Protein AF-A0AAW0NIM5-F1 (afdb_monomer)

Sequence (260 aa):
MDFSAQWTDLPTAPSLKNLTDGKFGTLKEKQHPAIQDLTRAHIESFDQAVTDGLSRVVQSIPPLEFTFRNDRISLAFAEAAIFPPSVAKGSVCKEMRVFPAECRGRRCSYRGRLVEMGGYFVVNGIEKVIRMLIMPRRNYPIAMSRPKWKSRGQGYTQYGISMRCVREEHTAVNMNLHYLENGTVMLNFIYQKELFFLPIGFALKALVNFSDYQIFQELVKGHEESSFYKSCVSEMLRIVSDEGCPTQSKVLDYLGERSG

Structure (mmCIF, N/CA/C/O backbone):
data_AF-A0AAW0NIM5-F1
#
_entry.id   AF-A0AAW0NIM5-F1
#
loop_
_atom_site.group_PDB
_atom_site.id
_atom_site.type_symbol
_atom_site.label_atom_id
_atom_site.label_alt_id
_atom_site.label_comp_id
_atom_site.label_asym_id
_atom_site.label_entity_id
_atom_site.label_seq_id
_atom_site.pdbx_PDB_ins_code
_atom_site.Cartn_x
_atom_site.Cartn_y
_atom_site.Cartn_z
_atom_site.occupancy
_atom_site.B_iso_or_equiv
_atom_site.auth_seq_id
_atom_site.auth_comp_id
_atom_site.auth_asym_id
_atom_site.auth_atom_id
_atom_site.pdbx_PDB_model_num
ATOM 1 N N . MET A 1 1 ? 28.033 5.927 12.377 1.00 44.03 1 MET A N 1
ATOM 2 C CA . MET A 1 1 ? 28.611 5.336 11.154 1.00 44.03 1 MET A CA 1
ATOM 3 C C . MET A 1 1 ? 29.538 6.378 10.579 1.00 44.03 1 MET A C 1
ATOM 5 O O . MET A 1 1 ? 29.089 7.482 10.303 1.00 44.03 1 MET A O 1
ATOM 9 N N . ASP A 1 2 ? 30.826 6.072 10.571 1.00 42.88 2 ASP A N 1
ATOM 10 C CA . ASP A 1 2 ? 31.895 7.009 10.254 1.00 42.88 2 ASP A CA 1
ATOM 11 C C . ASP A 1 2 ? 32.042 7.123 8.728 1.00 42.88 2 ASP A C 1
ATOM 13 O O . ASP A 1 2 ? 32.487 6.189 8.064 1.00 42.88 2 ASP A O 1
ATOM 17 N N . PHE A 1 3 ? 31.578 8.237 8.158 1.00 52.00 3 PHE A N 1
ATOM 18 C CA . PHE A 1 3 ? 31.646 8.511 6.717 1.00 52.00 3 PHE A CA 1
ATOM 19 C C . PHE A 1 3 ? 33.055 8.943 6.261 1.00 52.00 3 PHE A C 1
ATOM 21 O O . PHE A 1 3 ? 33.264 9.163 5.069 1.00 52.00 3 PHE A O 1
ATOM 28 N N . SER A 1 4 ? 34.025 9.077 7.178 1.00 55.69 4 SER A N 1
ATOM 29 C CA . SER A 1 4 ? 35.348 9.650 6.888 1.00 55.69 4 SER A CA 1
ATOM 30 C C . SER A 1 4 ? 36.254 8.751 6.035 1.00 55.69 4 SER A C 1
ATOM 32 O O . SER A 1 4 ? 37.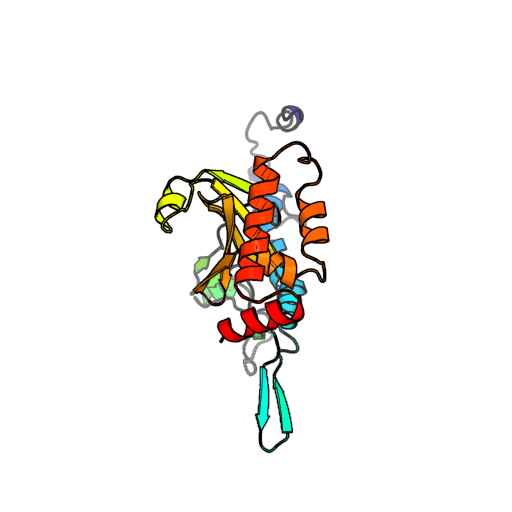057 9.260 5.256 1.00 55.69 4 SER A O 1
ATOM 34 N N . ALA A 1 5 ? 36.088 7.427 6.096 1.00 54.75 5 ALA A N 1
ATOM 35 C CA . ALA A 1 5 ? 36.973 6.480 5.410 1.00 54.75 5 ALA A CA 1
ATOM 36 C C . ALA A 1 5 ? 36.752 6.371 3.886 1.00 54.75 5 ALA A C 1
ATOM 38 O O . ALA A 1 5 ? 37.569 5.775 3.195 1.00 54.75 5 ALA A O 1
ATOM 39 N N . GLN A 1 6 ? 35.658 6.920 3.341 1.00 54.06 6 GLN A N 1
ATOM 40 C CA . GLN A 1 6 ? 35.337 6.815 1.905 1.00 54.06 6 GLN A CA 1
ATOM 41 C C . GLN A 1 6 ? 35.976 7.917 1.043 1.00 54.06 6 GLN A C 1
ATOM 43 O O . GLN A 1 6 ? 35.934 7.834 -0.181 1.00 54.06 6 GLN A O 1
ATOM 48 N N . TRP A 1 7 ? 36.569 8.939 1.666 1.00 56.31 7 TRP A N 1
ATOM 49 C CA . TRP A 1 7 ? 37.082 10.136 0.982 1.00 56.31 7 TRP A CA 1
ATOM 50 C C . TRP A 1 7 ? 38.610 10.274 1.051 1.00 56.31 7 TRP A C 1
ATOM 52 O O . TRP A 1 7 ? 39.161 11.241 0.532 1.00 56.31 7 TRP A O 1
ATOM 62 N N . THR A 1 8 ? 39.304 9.319 1.674 1.00 59.53 8 THR A N 1
ATOM 63 C CA . THR A 1 8 ? 40.765 9.335 1.859 1.00 59.53 8 THR A CA 1
ATOM 64 C C . THR A 1 8 ? 41.551 8.882 0.628 1.00 59.53 8 THR A C 1
ATOM 66 O O . THR A 1 8 ? 42.741 9.171 0.548 1.00 59.53 8 THR A O 1
ATOM 69 N N . ASP A 1 9 ? 40.901 8.227 -0.339 1.00 61.72 9 ASP A N 1
ATOM 70 C CA . ASP A 1 9 ? 41.539 7.649 -1.535 1.00 61.72 9 ASP A CA 1
ATOM 71 C C . ASP A 1 9 ? 41.194 8.415 -2.829 1.00 61.72 9 ASP A C 1
ATOM 73 O O . ASP A 1 9 ? 41.195 7.878 -3.939 1.00 61.72 9 ASP A O 1
ATOM 77 N N . LEU A 1 10 ? 40.841 9.698 -2.696 1.00 65.81 10 LEU A N 1
ATOM 78 C CA . LEU A 1 10 ? 40.601 10.560 -3.847 1.00 65.81 10 LEU A CA 1
ATOM 79 C C . LEU A 1 10 ? 41.933 11.086 -4.398 1.00 65.81 10 LEU A C 1
ATOM 81 O O . LEU A 1 10 ? 42.748 11.611 -3.636 1.00 65.81 10 LEU A O 1
ATOM 85 N N . PRO A 1 11 ? 42.170 10.996 -5.718 1.00 67.94 11 PRO A N 1
ATOM 86 C CA . PRO A 1 11 ? 43.388 11.520 -6.312 1.00 67.94 11 PRO A CA 1
ATOM 87 C C . PRO A 1 11 ? 43.502 13.027 -6.052 1.00 67.94 11 PRO A C 1
ATOM 89 O O . PRO A 1 11 ? 42.591 13.797 -6.350 1.00 67.94 11 PRO A O 1
ATOM 92 N N . THR A 1 12 ? 44.653 13.448 -5.529 1.00 76.12 12 THR A N 1
ATOM 93 C CA . THR A 1 12 ? 44.966 14.839 -5.156 1.00 76.12 12 THR A CA 1
ATOM 94 C C . THR A 1 12 ? 45.010 15.806 -6.341 1.00 76.12 12 THR A C 1
ATOM 96 O O . THR A 1 12 ? 44.960 17.018 -6.142 1.00 76.12 12 THR A O 1
ATOM 99 N N . ALA A 1 13 ? 45.088 15.294 -7.572 1.00 76.31 13 ALA A N 1
ATOM 100 C CA . ALA A 1 13 ? 45.057 16.082 -8.798 1.00 76.31 13 ALA A CA 1
ATOM 101 C C . ALA A 1 13 ? 44.428 15.290 -9.963 1.00 76.31 13 ALA A C 1
ATOM 103 O O . ALA A 1 13 ? 44.543 14.058 -10.009 1.00 76.31 13 ALA A O 1
ATOM 104 N N . PRO A 1 14 ? 43.796 15.970 -10.940 1.00 71.12 14 PRO A N 1
ATOM 105 C CA . PRO A 1 14 ? 43.310 15.325 -12.154 1.00 71.12 14 PRO A CA 1
ATOM 106 C C . PRO A 1 14 ? 44.478 14.724 -12.946 1.00 71.12 14 PRO A C 1
ATOM 108 O O . PRO A 1 14 ? 45.502 15.366 -13.170 1.00 71.12 14 PRO A O 1
ATOM 111 N N . SER A 1 15 ? 44.325 13.474 -13.387 1.00 73.56 15 SER A N 1
ATOM 112 C CA . SER A 1 15 ? 45.357 12.763 -14.142 1.00 73.56 15 SER A CA 1
ATOM 113 C C . SER A 1 15 ? 45.034 12.725 -15.635 1.00 73.56 15 SER A C 1
ATOM 115 O O . SER A 1 15 ? 43.963 12.270 -16.032 1.00 73.56 15 SER A O 1
ATOM 117 N N . LEU A 1 16 ? 45.995 13.119 -16.475 1.00 72.19 16 LEU A N 1
ATOM 118 C CA . LEU A 1 16 ? 45.887 13.036 -17.939 1.00 72.19 16 LEU A CA 1
ATOM 119 C C . LEU A 1 16 ? 46.155 11.624 -18.495 1.00 72.19 16 LEU A C 1
ATOM 121 O O . LEU A 1 16 ? 46.094 11.432 -19.705 1.00 72.19 16 LEU A O 1
ATOM 125 N N . LYS A 1 17 ? 46.402 10.618 -17.640 1.00 71.12 17 LYS A N 1
ATOM 126 C CA . LYS A 1 17 ? 46.755 9.242 -18.046 1.00 71.12 17 LYS A CA 1
ATOM 127 C C . LYS A 1 17 ? 45.794 8.639 -19.080 1.00 71.12 17 LYS A C 1
ATOM 129 O O . LYS A 1 17 ? 46.238 7.991 -20.019 1.00 71.12 17 LYS A O 1
ATOM 134 N N . ASN A 1 18 ? 44.489 8.883 -18.938 1.00 66.06 18 ASN A N 1
ATOM 135 C CA . ASN A 1 18 ? 43.472 8.365 -19.865 1.00 66.06 18 ASN A CA 1
ATOM 136 C C . ASN A 1 18 ? 43.411 9.122 -21.208 1.00 66.06 18 ASN A C 1
ATOM 138 O O . ASN A 1 18 ? 42.814 8.617 -22.153 1.00 66.06 18 ASN A O 1
ATOM 142 N N . LEU A 1 19 ? 44.006 10.317 -21.295 1.00 63.66 19 LEU A N 1
ATOM 143 C CA . LEU A 1 19 ? 44.112 11.111 -22.525 1.00 63.66 19 LEU A CA 1
ATOM 144 C C . LEU A 1 19 ? 45.417 10.816 -23.283 1.00 63.66 19 LEU A C 1
ATOM 146 O O . LEU A 1 19 ? 45.466 10.995 -24.495 1.00 63.66 19 LEU A O 1
ATOM 150 N N . THR A 1 20 ? 46.457 10.341 -22.589 1.00 68.25 20 THR A N 1
ATOM 151 C CA . THR A 1 20 ? 47.805 10.137 -23.150 1.00 68.25 20 THR A CA 1
ATOM 152 C C . THR A 1 20 ? 48.166 8.678 -23.466 1.00 68.25 20 THR A C 1
ATOM 154 O O . THR A 1 20 ? 49.205 8.447 -24.068 1.00 68.25 20 THR A O 1
ATOM 157 N N . ASP A 1 21 ? 47.347 7.683 -23.098 1.00 72.31 21 ASP A N 1
ATOM 158 C CA . ASP A 1 21 ? 47.629 6.239 -23.310 1.00 72.31 21 ASP A CA 1
ATOM 159 C C . ASP A 1 21 ? 47.508 5.790 -24.787 1.00 72.31 21 ASP A C 1
ATOM 161 O O . ASP A 1 21 ? 47.639 4.612 -25.093 1.00 72.31 21 ASP A O 1
ATOM 165 N N . GLY A 1 22 ? 47.193 6.684 -25.735 1.00 69.00 22 GLY A N 1
ATOM 166 C CA . GLY A 1 22 ? 47.063 6.351 -27.169 1.00 69.00 22 GLY A CA 1
ATOM 167 C C . GLY A 1 22 ? 45.913 5.388 -27.524 1.00 69.00 22 GLY A C 1
ATOM 168 O O . GLY A 1 22 ? 45.607 5.193 -28.693 1.00 69.00 22 GLY A O 1
ATOM 169 N N . LYS A 1 23 ? 45.230 4.832 -26.518 1.00 71.12 23 LYS A N 1
ATOM 170 C CA . LYS A 1 23 ? 44.082 3.913 -26.599 1.00 71.12 23 LYS A CA 1
ATOM 171 C C . LYS A 1 23 ? 42.728 4.629 -26.653 1.00 71.12 23 LYS A C 1
ATOM 173 O O . LYS A 1 23 ? 41.684 4.047 -26.347 1.00 71.12 23 LYS A O 1
ATOM 178 N N . PHE A 1 24 ? 42.724 5.914 -27.001 1.00 65.69 24 PHE A N 1
ATOM 179 C CA . PHE A 1 24 ? 41.490 6.675 -27.148 1.00 65.69 24 PHE A CA 1
ATOM 180 C C . PHE A 1 24 ? 40.639 6.058 -28.269 1.00 65.69 24 PHE A C 1
ATOM 182 O O . PHE A 1 24 ? 41.103 5.907 -29.395 1.00 65.69 24 PHE A O 1
ATOM 189 N N . GLY A 1 25 ? 39.408 5.654 -27.951 1.00 68.25 25 GLY A N 1
ATOM 190 C CA . GLY A 1 25 ? 38.503 4.982 -28.891 1.00 68.25 25 GLY A CA 1
ATOM 191 C C . GLY A 1 25 ? 38.545 3.447 -28.870 1.00 68.25 25 GLY A C 1
ATOM 192 O O . GLY A 1 25 ? 37.621 2.828 -29.391 1.00 68.25 25 GLY A O 1
ATOM 193 N N . THR A 1 26 ? 39.529 2.813 -28.218 1.00 77.69 26 THR A N 1
ATOM 194 C CA . THR A 1 26 ? 39.477 1.360 -27.963 1.00 77.69 26 THR A CA 1
ATOM 195 C C . THR A 1 26 ? 38.652 1.057 -26.716 1.00 77.69 26 THR A C 1
ATOM 197 O O . THR A 1 26 ? 38.979 1.500 -25.613 1.00 77.69 26 THR A O 1
ATOM 200 N N . LEU A 1 27 ? 37.563 0.304 -26.892 1.00 71.81 27 LEU A N 1
ATOM 201 C CA . LEU A 1 27 ? 36.702 -0.130 -25.794 1.00 71.81 27 LEU A CA 1
ATOM 202 C C . LEU A 1 27 ? 37.437 -1.157 -24.928 1.00 71.81 27 LEU A C 1
ATOM 204 O O . LEU A 1 27 ? 37.955 -2.153 -25.428 1.00 71.81 27 LEU A O 1
ATOM 208 N N . LYS A 1 28 ? 37.470 -0.915 -23.617 1.00 78.19 28 LYS A N 1
ATOM 209 C CA . LYS A 1 28 ? 37.935 -1.905 -22.639 1.00 78.19 28 LYS A CA 1
ATOM 210 C C . LYS A 1 28 ? 36.892 -3.019 -22.520 1.00 78.19 28 LYS A C 1
ATOM 212 O O . LYS A 1 28 ? 35.699 -2.740 -22.597 1.00 78.19 28 LYS A O 1
ATOM 217 N N . GLU A 1 29 ? 37.328 -4.249 -22.246 1.00 79.50 29 GLU A N 1
ATOM 218 C CA . GLU A 1 29 ? 36.417 -5.391 -22.039 1.00 79.50 29 GLU A CA 1
ATOM 219 C C . GLU A 1 29 ? 35.437 -5.181 -20.875 1.00 79.50 29 GLU A C 1
ATOM 221 O O . GLU A 1 29 ? 34.323 -5.699 -20.894 1.00 79.50 29 GLU A O 1
ATOM 226 N N . LYS A 1 30 ? 35.836 -4.407 -19.857 1.00 76.56 30 LYS A N 1
ATOM 227 C CA . LYS A 1 30 ? 34.992 -4.044 -18.714 1.00 76.56 30 LYS A CA 1
ATOM 228 C C . LYS A 1 30 ? 34.921 -2.530 -18.563 1.00 76.56 30 LYS A C 1
ATOM 230 O O . LYS A 1 30 ? 35.941 -1.838 -18.594 1.00 76.56 30 LYS A O 1
ATOM 235 N N . GLN A 1 31 ? 33.705 -2.025 -18.371 1.00 75.12 31 GLN A N 1
ATOM 236 C CA . GLN A 1 31 ? 33.462 -0.613 -18.097 1.00 75.12 31 GLN A CA 1
ATOM 237 C C . GLN A 1 31 ? 33.781 -0.274 -16.636 1.00 75.12 31 GLN A C 1
ATOM 239 O O . GLN A 1 31 ? 33.784 -1.141 -15.765 1.00 75.12 31 GLN A O 1
ATOM 244 N N . HIS A 1 32 ? 34.065 1.001 -16.369 1.00 80.62 32 HIS A N 1
ATOM 245 C CA . HIS A 1 32 ? 34.364 1.473 -15.024 1.00 80.62 32 HIS A CA 1
ATOM 246 C C . HIS A 1 32 ? 33.158 1.252 -14.086 1.00 80.62 32 HIS A C 1
ATOM 248 O O . HIS A 1 32 ? 32.072 1.745 -14.411 1.00 80.62 32 HIS A O 1
ATOM 254 N N . PRO A 1 33 ? 33.334 0.606 -12.914 1.00 79.88 33 PRO A N 1
ATOM 255 C CA . PRO A 1 33 ? 32.236 0.287 -11.996 1.00 79.88 33 PRO A CA 1
ATOM 256 C C . PRO A 1 33 ? 31.393 1.505 -11.614 1.00 79.88 33 PRO A C 1
ATOM 258 O O . PRO A 1 33 ? 30.181 1.481 -11.769 1.00 79.88 33 PRO A O 1
ATOM 261 N N . ALA A 1 34 ? 32.033 2.629 -11.268 1.00 78.00 34 ALA A N 1
ATOM 262 C CA . ALA A 1 34 ? 31.317 3.863 -10.925 1.00 78.00 34 ALA A CA 1
ATOM 263 C C . ALA A 1 34 ? 30.304 4.321 -11.999 1.00 78.00 34 ALA A C 1
ATOM 265 O O . ALA A 1 34 ? 29.238 4.818 -11.654 1.00 78.00 34 ALA A O 1
ATOM 266 N N . ILE A 1 35 ? 30.605 4.127 -13.293 1.00 80.12 35 ILE A N 1
ATOM 267 C CA . ILE A 1 35 ? 29.696 4.495 -14.394 1.00 80.12 35 ILE A CA 1
ATOM 268 C C . ILE A 1 35 ? 28.522 3.515 -14.484 1.00 80.12 35 ILE A C 1
ATOM 270 O O . ILE A 1 35 ? 27.402 3.930 -14.768 1.00 80.12 35 ILE A O 1
ATOM 274 N N . GLN A 1 36 ? 28.759 2.228 -14.227 1.00 80.94 36 GLN A N 1
ATOM 275 C CA . GLN A 1 36 ? 27.689 1.230 -14.178 1.00 80.94 36 GLN A CA 1
ATOM 276 C C . GLN A 1 36 ? 26.742 1.513 -13.006 1.00 80.94 36 GLN A C 1
ATOM 278 O O . GLN A 1 36 ? 25.524 1.479 -13.184 1.00 80.94 36 GLN A O 1
ATOM 283 N N . ASP A 1 37 ? 27.293 1.887 -11.850 1.00 81.81 37 ASP A N 1
ATOM 284 C CA . ASP A 1 37 ? 26.556 2.167 -10.611 1.00 81.81 37 ASP A CA 1
ATOM 285 C C . ASP A 1 37 ? 25.576 3.331 -10.766 1.00 81.81 37 ASP A C 1
ATOM 287 O O . ASP A 1 37 ? 24.444 3.250 -10.292 1.00 81.81 37 ASP A O 1
ATOM 291 N N . LEU A 1 38 ? 25.971 4.368 -11.512 1.00 83.56 38 LEU A N 1
ATOM 292 C CA . LEU A 1 38 ? 25.125 5.519 -11.851 1.00 83.56 38 LEU A CA 1
ATOM 293 C C . LEU A 1 38 ? 23.812 5.116 -12.544 1.00 83.56 38 LEU A C 1
ATOM 295 O O . LEU A 1 38 ? 22.775 5.736 -12.315 1.00 83.56 38 LEU A O 1
ATOM 299 N N . THR A 1 39 ? 23.845 4.084 -13.390 1.00 82.19 39 THR A N 1
ATOM 300 C CA . THR A 1 39 ? 22.677 3.608 -14.155 1.00 82.19 39 THR A CA 1
ATOM 301 C C . THR A 1 39 ? 22.043 2.342 -13.590 1.00 82.19 39 THR A C 1
ATOM 303 O O . THR A 1 39 ? 20.955 1.962 -14.023 1.00 82.19 39 THR A O 1
ATOM 306 N N . ARG A 1 40 ? 22.697 1.701 -12.616 1.00 83.00 40 ARG A N 1
ATOM 307 C CA . ARG A 1 40 ? 22.340 0.382 -12.089 1.00 83.00 40 ARG A CA 1
ATOM 308 C C . ARG A 1 40 ? 20.880 0.311 -11.651 1.00 83.00 40 ARG A C 1
ATOM 310 O O . ARG A 1 40 ? 20.153 -0.554 -12.118 1.00 83.00 40 ARG A O 1
ATOM 317 N N . ALA A 1 41 ? 20.423 1.279 -10.857 1.00 82.75 41 ALA A N 1
ATOM 318 C CA . ALA A 1 41 ? 19.046 1.311 -10.360 1.00 82.75 41 ALA A CA 1
ATOM 319 C C . ALA A 1 41 ? 17.996 1.349 -11.486 1.00 82.75 41 ALA A C 1
ATOM 321 O O . ALA A 1 41 ? 16.924 0.758 -11.361 1.00 82.75 41 ALA A O 1
ATOM 322 N N . HIS A 1 42 ? 18.290 2.026 -12.599 1.00 82.00 42 HIS A N 1
ATOM 323 C CA . HIS A 1 42 ? 17.390 2.087 -13.749 1.00 82.00 42 HIS A CA 1
ATOM 324 C C . HIS A 1 42 ? 17.365 0.774 -14.530 1.00 82.00 42 HIS A C 1
ATOM 326 O O . HIS A 1 42 ? 16.289 0.347 -14.932 1.00 82.00 42 HIS A O 1
ATOM 332 N N . ILE A 1 43 ? 18.526 0.148 -14.729 1.00 84.25 43 ILE A N 1
ATOM 333 C CA . ILE A 1 43 ? 18.642 -1.119 -15.459 1.00 84.25 43 ILE A CA 1
ATOM 334 C C . ILE A 1 43 ? 17.995 -2.243 -14.648 1.00 84.25 43 ILE A C 1
ATOM 336 O O . ILE A 1 43 ? 17.093 -2.902 -15.140 1.00 84.25 43 ILE A O 1
ATOM 340 N N . GLU A 1 44 ? 18.361 -2.389 -13.375 1.00 88.12 44 GLU A N 1
ATOM 341 C CA . GLU A 1 44 ? 17.845 -3.461 -12.518 1.00 88.12 44 GLU A CA 1
ATOM 342 C C . GLU A 1 44 ? 16.334 -3.352 -12.288 1.00 88.12 44 GLU A C 1
ATOM 344 O O . GLU A 1 44 ? 15.628 -4.356 -12.334 1.00 88.12 44 GLU A O 1
ATOM 349 N N . SER A 1 45 ? 15.808 -2.139 -12.068 1.00 85.69 45 SER A N 1
ATOM 350 C CA . SER A 1 45 ? 14.354 -1.960 -11.926 1.00 85.69 45 SER A CA 1
ATOM 351 C C . SER A 1 45 ? 13.607 -2.262 -13.220 1.00 85.69 45 SER A C 1
ATOM 353 O O . SER A 1 45 ? 12.482 -2.753 -13.178 1.00 85.69 45 SER A O 1
ATOM 355 N N . PHE A 1 46 ? 14.228 -1.977 -14.361 1.00 84.88 46 PHE A N 1
ATOM 356 C CA . PHE A 1 46 ? 13.664 -2.277 -15.658 1.00 84.88 46 PHE A CA 1
ATOM 357 C C . PHE A 1 46 ? 13.665 -3.781 -15.950 1.00 84.88 46 PHE A C 1
ATOM 359 O O . PHE A 1 46 ? 12.624 -4.328 -16.307 1.00 84.88 46 PHE A O 1
ATOM 366 N N . ASP A 1 47 ? 14.797 -4.449 -15.736 1.00 85.62 47 ASP A N 1
ATOM 367 C CA . ASP A 1 47 ? 14.927 -5.894 -15.904 1.00 85.62 47 ASP A CA 1
ATOM 368 C C . ASP A 1 47 ? 13.923 -6.617 -15.005 1.00 85.62 47 ASP A C 1
ATOM 370 O O . ASP A 1 47 ? 13.161 -7.447 -15.492 1.00 85.62 47 ASP A O 1
ATOM 374 N N . GLN A 1 48 ? 13.826 -6.213 -13.732 1.00 87.06 48 GLN A N 1
ATOM 375 C CA . GLN A 1 48 ? 12.830 -6.745 -12.804 1.00 87.06 48 GLN A CA 1
ATOM 376 C C . GLN A 1 48 ? 11.402 -6.521 -13.308 1.00 87.06 48 GLN A C 1
ATOM 378 O O . GLN A 1 48 ? 10.584 -7.432 -13.217 1.00 87.06 48 GLN A O 1
ATOM 383 N N . ALA A 1 49 ? 11.085 -5.334 -13.833 1.00 83.94 49 ALA A N 1
ATOM 384 C CA . ALA A 1 49 ? 9.745 -5.035 -14.326 1.00 83.94 49 ALA A CA 1
ATOM 385 C C . ALA A 1 49 ? 9.360 -5.920 -15.520 1.00 83.94 49 ALA A C 1
ATOM 387 O O . ALA A 1 49 ? 8.208 -6.329 -15.621 1.00 83.94 49 ALA A O 1
ATOM 388 N N . VAL A 1 50 ? 10.311 -6.223 -16.404 1.00 79.38 50 VAL A N 1
ATOM 389 C CA . VAL A 1 50 ? 10.084 -6.994 -17.634 1.00 79.38 50 VAL A CA 1
ATOM 390 C C . VAL A 1 50 ? 10.068 -8.500 -17.416 1.00 79.38 50 VAL A C 1
ATOM 392 O O . VAL A 1 50 ? 9.381 -9.202 -18.153 1.00 79.38 50 VAL A O 1
ATOM 395 N N . THR A 1 51 ? 10.805 -8.999 -16.427 1.00 80.12 51 THR A N 1
ATOM 396 C CA . THR A 1 51 ? 10.849 -10.428 -16.113 1.00 80.12 51 THR A CA 1
ATOM 397 C C . THR A 1 51 ? 9.781 -10.784 -15.074 1.00 80.12 51 THR A C 1
ATOM 399 O O . THR A 1 51 ? 8.633 -11.094 -15.406 1.00 80.12 51 THR A O 1
ATOM 402 N N . ASP A 1 52 ? 10.130 -10.697 -13.795 1.00 81.56 52 ASP A N 1
ATOM 403 C CA . ASP A 1 52 ? 9.296 -11.160 -12.690 1.00 81.56 52 ASP A CA 1
ATOM 404 C C . ASP A 1 52 ? 8.108 -10.227 -12.442 1.00 81.56 52 ASP A C 1
ATOM 406 O O . ASP A 1 52 ? 7.015 -10.675 -12.096 1.00 81.56 52 ASP A O 1
ATOM 410 N N . GLY A 1 53 ? 8.312 -8.919 -12.606 1.00 82.44 53 GLY A N 1
ATOM 411 C CA . GLY A 1 53 ? 7.308 -7.891 -12.355 1.00 82.44 53 GLY A CA 1
ATOM 412 C C . GLY A 1 53 ? 6.083 -8.067 -13.244 1.00 82.44 53 GLY A C 1
ATOM 413 O O . GLY A 1 53 ? 4.968 -8.151 -12.733 1.00 82.44 53 GLY A O 1
ATOM 414 N N . LEU A 1 54 ? 6.290 -8.194 -14.555 1.00 81.56 54 LEU A N 1
ATOM 415 C CA . LEU A 1 54 ? 5.220 -8.378 -15.532 1.00 81.56 54 LEU A CA 1
ATOM 416 C C . LEU A 1 54 ? 4.413 -9.655 -15.265 1.00 81.56 54 LEU A C 1
ATOM 418 O O . LEU A 1 54 ? 3.183 -9.623 -15.281 1.00 81.56 54 LEU A O 1
ATOM 422 N N . SER A 1 55 ? 5.098 -10.749 -14.928 1.00 81.38 55 SER A N 1
ATOM 423 C CA . SER A 1 55 ? 4.461 -12.024 -14.579 1.00 81.38 55 SER A CA 1
ATOM 424 C C . SER A 1 55 ? 3.544 -11.890 -13.358 1.00 81.38 55 SER A C 1
ATOM 426 O O . SER A 1 55 ? 2.401 -12.349 -13.380 1.00 81.38 55 SER A O 1
ATOM 428 N N . ARG A 1 56 ? 4.004 -11.199 -12.307 1.00 84.44 56 ARG A N 1
ATOM 429 C CA . ARG A 1 56 ? 3.199 -10.944 -11.099 1.00 84.44 56 ARG A CA 1
ATOM 430 C C . ARG A 1 56 ? 2.003 -10.040 -11.380 1.00 84.44 56 ARG A C 1
ATOM 432 O O . ARG A 1 56 ? 0.926 -10.278 -10.841 1.00 84.44 56 ARG A O 1
ATOM 439 N N . VAL A 1 57 ? 2.170 -9.031 -12.241 1.00 85.50 57 VAL A N 1
ATOM 440 C CA . VAL A 1 57 ? 1.060 -8.162 -12.658 1.00 85.50 57 VAL A CA 1
ATOM 441 C C . VAL A 1 57 ? -0.030 -8.998 -13.323 1.00 85.50 57 VAL A C 1
ATOM 443 O O . VAL A 1 57 ? -1.169 -8.943 -12.871 1.00 85.50 57 VAL A O 1
ATOM 446 N N . VAL A 1 58 ? 0.314 -9.820 -14.320 1.00 80.06 58 VAL A N 1
ATOM 447 C CA . VAL A 1 58 ? -0.649 -10.687 -15.023 1.00 80.06 58 VAL A CA 1
ATOM 448 C C . VAL A 1 58 ? -1.415 -11.592 -14.057 1.00 80.06 58 VAL A C 1
ATOM 450 O O . VAL A 1 58 ? -2.639 -11.651 -14.122 1.00 80.06 58 VAL A O 1
ATOM 453 N N . GLN A 1 59 ? -0.717 -12.226 -13.112 1.00 81.06 59 GLN A N 1
ATOM 454 C CA . GLN A 1 59 ? -1.324 -13.118 -12.115 1.00 81.06 59 GLN A CA 1
ATOM 455 C C . GLN A 1 59 ? -2.249 -12.399 -11.122 1.00 81.06 59 GLN A C 1
ATOM 457 O O . GLN A 1 59 ? -3.147 -13.019 -10.558 1.00 81.06 59 GLN A O 1
ATOM 462 N N . SER A 1 60 ? -2.030 -11.103 -10.888 1.00 85.38 60 SER A N 1
ATOM 463 C CA . SER A 1 60 ? -2.839 -10.300 -9.963 1.00 85.38 60 SER A CA 1
ATOM 464 C C . SER A 1 60 ? -4.107 -9.715 -10.588 1.00 85.38 60 SER A C 1
ATOM 466 O O . SER A 1 60 ? -4.967 -9.218 -9.857 1.00 85.38 60 SER A O 1
ATOM 468 N N . ILE A 1 61 ? -4.242 -9.756 -11.919 1.00 81.06 61 ILE A N 1
ATOM 469 C CA . ILE A 1 61 ? -5.450 -9.290 -12.603 1.00 81.06 61 ILE A CA 1
ATOM 470 C C . ILE A 1 61 ? -6.556 -10.334 -12.385 1.00 81.06 61 ILE A C 1
ATOM 472 O O . ILE A 1 61 ? -6.402 -11.476 -12.822 1.00 81.06 61 ILE A O 1
ATOM 476 N N . PRO A 1 62 ? -7.679 -9.976 -11.733 1.00 80.06 62 PRO A N 1
ATOM 477 C CA . PRO A 1 62 ? -8.774 -10.914 -11.540 1.00 80.06 62 PRO A CA 1
ATOM 478 C C . PRO A 1 62 ? -9.402 -11.291 -12.893 1.00 80.06 62 PRO A C 1
ATOM 480 O O . PRO A 1 62 ? -9.545 -10.422 -13.761 1.00 80.06 62 PRO A O 1
ATOM 483 N N . PRO A 1 63 ? -9.797 -12.562 -13.085 1.00 79.69 63 PRO A N 1
ATOM 484 C CA . PRO A 1 63 ? -10.473 -12.981 -14.301 1.00 79.69 63 PRO A CA 1
ATOM 485 C C . PRO A 1 63 ? -11.850 -12.320 -14.415 1.00 79.69 63 PRO A C 1
ATOM 487 O O . PRO A 1 63 ? -12.562 -12.147 -13.425 1.00 79.69 63 PRO A O 1
ATOM 490 N N . LEU A 1 64 ? -12.244 -11.980 -15.640 1.00 78.94 64 LEU A N 1
ATOM 491 C CA . LEU A 1 64 ? -13.595 -11.522 -15.936 1.00 78.94 64 LEU A CA 1
ATOM 492 C C . LEU A 1 64 ? -14.501 -12.741 -16.111 1.00 78.94 64 LEU A C 1
ATOM 494 O O . LEU A 1 64 ? -14.380 -13.462 -17.102 1.00 78.94 64 LEU A O 1
ATOM 498 N N . GLU A 1 65 ? -15.416 -12.949 -15.169 1.00 84.81 65 GLU A N 1
ATOM 499 C CA . GLU A 1 65 ? -16.405 -14.026 -15.229 1.00 84.81 65 GLU A CA 1
ATOM 500 C C . GLU A 1 65 ? -17.781 -13.491 -15.637 1.00 84.81 65 GLU A C 1
ATOM 502 O O . GLU A 1 65 ? -18.271 -12.511 -15.077 1.00 84.81 65 GLU A O 1
ATOM 507 N N . PHE A 1 66 ? -18.426 -14.148 -16.601 1.00 82.12 66 PHE A N 1
ATOM 508 C CA . PHE A 1 66 ? -19.817 -13.881 -16.966 1.00 82.12 66 PHE A CA 1
ATOM 509 C C . PHE A 1 66 ? -20.517 -15.149 -17.453 1.00 82.12 66 PHE A C 1
ATOM 511 O O . PHE A 1 66 ? -19.882 -16.126 -17.851 1.00 82.12 66 PHE A O 1
ATOM 518 N N . THR A 1 67 ? -21.848 -15.143 -17.423 1.00 86.81 67 THR A N 1
ATOM 519 C CA . THR A 1 67 ? -22.663 -16.241 -17.944 1.00 86.81 67 THR A CA 1
ATOM 520 C C . THR A 1 67 ? -23.199 -15.902 -19.330 1.00 86.81 67 THR A C 1
ATOM 522 O O . THR A 1 67 ? -23.671 -14.795 -19.588 1.00 86.81 67 THR A O 1
ATOM 525 N N . PHE A 1 68 ? -23.141 -16.862 -20.248 1.00 81.31 68 PHE A N 1
ATOM 526 C CA . PHE A 1 68 ? -23.744 -16.745 -21.569 1.00 81.31 68 PHE A CA 1
ATOM 527 C C . PHE A 1 68 ? -24.396 -18.073 -21.940 1.00 81.31 68 PHE A C 1
ATOM 529 O O . PHE A 1 68 ? -23.731 -19.100 -21.969 1.00 81.31 68 PHE A O 1
ATOM 536 N N . ARG A 1 69 ? -25.707 -18.059 -22.219 1.00 83.12 69 ARG A N 1
ATOM 537 C CA . ARG A 1 69 ? -26.486 -19.263 -22.580 1.00 83.12 69 ARG A CA 1
ATOM 538 C C . ARG A 1 69 ? -26.318 -20.431 -21.590 1.00 83.12 69 ARG A C 1
ATOM 540 O O . ARG A 1 69 ? -26.204 -21.574 -22.008 1.00 83.12 69 ARG A O 1
ATOM 547 N N . ASN A 1 70 ? -26.345 -20.131 -20.289 1.00 86.94 70 ASN A N 1
ATOM 548 C CA . ASN A 1 70 ? -26.117 -21.061 -19.170 1.00 86.94 70 ASN A CA 1
ATOM 549 C C . ASN A 1 70 ? -24.679 -21.590 -19.007 1.00 86.94 70 ASN A C 1
ATOM 551 O O . ASN A 1 70 ? -24.422 -22.289 -18.030 1.00 86.94 70 ASN A O 1
ATOM 555 N N . ASP A 1 71 ? -23.735 -21.194 -19.862 1.00 76.44 71 ASP A N 1
ATOM 556 C CA . ASP A 1 71 ? -22.315 -21.494 -19.674 1.00 76.44 71 ASP A CA 1
ATOM 557 C C . ASP A 1 71 ? -21.628 -20.372 -18.890 1.00 76.44 71 ASP A C 1
ATOM 559 O O . ASP A 1 71 ? -21.855 -19.185 -19.147 1.00 76.44 71 ASP A O 1
ATOM 563 N N . ARG A 1 72 ? -20.763 -20.735 -17.935 1.00 82.06 72 ARG A N 1
ATOM 564 C CA . ARG A 1 72 ? -19.890 -19.781 -17.238 1.00 82.06 72 ARG A CA 1
ATOM 565 C C . ARG A 1 72 ? -18.595 -19.622 -18.025 1.00 82.06 72 ARG A C 1
ATOM 567 O O . ARG A 1 72 ? -17.821 -20.569 -18.142 1.00 82.06 72 ARG A O 1
ATOM 574 N N . ILE A 1 73 ? -18.351 -18.417 -18.524 1.00 79.12 73 ILE A N 1
ATOM 575 C CA . ILE A 1 73 ? -17.153 -18.058 -19.280 1.00 79.12 73 ILE A CA 1
ATOM 576 C C . ILE A 1 73 ? -16.254 -17.210 -18.373 1.00 79.12 73 ILE A C 1
ATOM 578 O O . ILE A 1 73 ? -16.728 -16.288 -17.715 1.00 79.12 73 ILE A O 1
ATOM 582 N N . SER A 1 74 ? -14.961 -17.535 -18.334 1.00 75.44 74 SER A N 1
ATOM 583 C CA . SER A 1 74 ? -13.938 -16.806 -17.578 1.00 75.44 74 SER A CA 1
ATOM 584 C C . SER A 1 74 ? -12.819 -16.383 -18.528 1.00 75.44 74 SER A C 1
ATOM 586 O O . SER A 1 74 ? -12.255 -17.224 -19.232 1.00 75.44 74 SER A O 1
ATOM 588 N N . LEU A 1 75 ? -12.532 -15.082 -18.596 1.00 75.31 75 LEU A N 1
ATOM 589 C CA . LEU A 1 75 ? -11.435 -14.529 -19.390 1.00 75.31 75 LEU A CA 1
ATOM 590 C C . LEU A 1 75 ? -10.340 -14.047 -18.447 1.00 75.31 75 LEU A C 1
ATOM 592 O O . LEU A 1 75 ? -10.578 -13.191 -17.598 1.00 75.31 75 LEU A O 1
ATOM 596 N N . ALA A 1 76 ? -9.130 -14.556 -18.641 1.00 76.75 76 ALA A N 1
ATOM 597 C CA . ALA A 1 76 ? -7.959 -14.188 -17.862 1.00 76.75 76 ALA A CA 1
ATOM 598 C C . ALA A 1 76 ? -6.762 -13.940 -18.781 1.00 76.75 76 ALA A C 1
ATOM 600 O O . ALA A 1 76 ? -6.648 -14.541 -19.853 1.00 76.75 76 ALA A O 1
ATOM 601 N N . PHE A 1 77 ? -5.841 -13.089 -18.335 1.00 73.25 77 PHE A N 1
ATOM 602 C CA . PHE A 1 77 ? -4.521 -12.995 -18.944 1.00 73.25 77 PHE A CA 1
ATOM 603 C C . PHE A 1 77 ? -3.664 -14.157 -18.431 1.00 73.25 77 PHE A C 1
ATOM 605 O O . PHE A 1 77 ? -3.508 -14.323 -17.226 1.00 73.25 77 PHE A O 1
ATOM 612 N N . ALA A 1 78 ? -3.136 -14.977 -19.341 1.00 73.62 78 ALA A N 1
ATOM 613 C CA . ALA A 1 78 ? -2.314 -16.133 -18.978 1.00 73.62 78 ALA A CA 1
ATOM 614 C C . ALA A 1 78 ? -0.830 -15.768 -18.826 1.00 73.62 78 ALA A C 1
ATOM 616 O O . ALA A 1 78 ? -0.159 -16.246 -17.916 1.00 73.62 78 ALA A O 1
ATOM 617 N N . GLU A 1 79 ? -0.319 -14.916 -19.715 1.00 72.25 79 GLU A N 1
ATOM 618 C CA . GLU A 1 79 ? 1.091 -14.535 -19.761 1.00 72.25 79 GLU A CA 1
ATOM 619 C C . GLU A 1 79 ? 1.260 -13.206 -20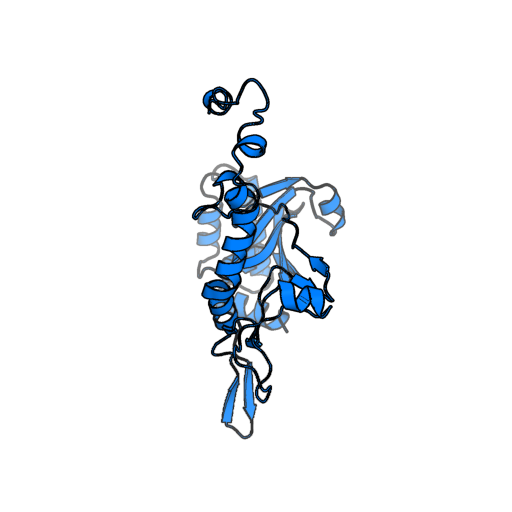.509 1.00 72.25 79 GLU A C 1
ATOM 621 O O . GLU A 1 79 ? 0.475 -12.873 -21.403 1.00 72.25 79 GLU A O 1
ATOM 626 N N . ALA A 1 80 ? 2.307 -12.463 -20.159 1.00 75.56 80 ALA A N 1
ATOM 627 C CA . ALA A 1 80 ? 2.784 -11.300 -20.892 1.00 75.56 80 ALA A CA 1
ATOM 628 C C . ALA A 1 80 ? 4.318 -11.368 -20.970 1.00 75.56 80 ALA A C 1
ATOM 630 O O . ALA A 1 80 ? 4.978 -11.724 -19.996 1.00 75.56 80 ALA A O 1
ATOM 631 N N . ALA A 1 81 ? 4.875 -11.061 -22.140 1.00 74.94 81 ALA A N 1
ATOM 632 C CA . ALA A 1 81 ? 6.300 -11.147 -22.421 1.00 74.94 81 ALA A CA 1
ATOM 633 C C . ALA A 1 81 ? 6.763 -10.045 -23.384 1.00 74.94 81 ALA A C 1
ATOM 635 O O . ALA A 1 81 ? 6.106 -9.707 -24.380 1.00 74.94 81 ALA A O 1
ATOM 636 N N . ILE A 1 82 ? 7.968 -9.539 -23.121 1.00 77.69 82 ILE A N 1
ATOM 637 C CA . ILE A 1 82 ? 8.616 -8.491 -23.913 1.00 77.69 82 ILE A CA 1
ATOM 638 C C . ILE A 1 82 ? 9.751 -9.112 -24.699 1.00 77.69 82 ILE A C 1
ATOM 640 O O . ILE A 1 82 ? 10.699 -9.654 -24.136 1.00 77.69 82 ILE A O 1
ATOM 644 N N . PHE A 1 83 ? 9.682 -8.982 -26.019 1.00 79.38 83 PHE A N 1
ATOM 645 C CA . PHE A 1 83 ? 10.734 -9.463 -26.899 1.00 79.38 83 PHE A CA 1
ATOM 646 C C . PHE A 1 83 ? 11.667 -8.319 -27.299 1.00 79.38 83 PHE A C 1
ATOM 648 O O . PHE A 1 83 ? 11.199 -7.193 -27.502 1.00 79.38 83 PHE A O 1
ATOM 655 N N . PRO A 1 84 ? 12.969 -8.588 -27.493 1.00 82.75 84 PRO A N 1
ATOM 656 C CA . PRO A 1 84 ? 13.902 -7.598 -28.013 1.00 82.75 84 PRO A CA 1
ATOM 657 C C . PRO A 1 84 ? 13.422 -6.965 -29.335 1.00 82.75 84 PRO A C 1
ATOM 659 O O . PRO A 1 84 ? 12.738 -7.627 -30.129 1.00 82.75 84 PRO A O 1
ATOM 662 N N . PRO A 1 85 ? 13.780 -5.696 -29.610 1.00 85.56 85 PRO A N 1
ATOM 663 C CA . PRO A 1 85 ? 13.436 -5.034 -30.865 1.00 85.56 85 PRO A CA 1
ATOM 664 C C . PRO A 1 85 ? 13.942 -5.816 -32.076 1.00 85.56 85 PRO A C 1
ATOM 666 O O . PRO A 1 85 ? 15.130 -6.120 -32.198 1.00 85.56 85 PRO A O 1
ATOM 669 N N . SER A 1 86 ? 13.020 -6.144 -32.978 1.00 84.81 86 SER A N 1
ATOM 670 C CA . SER A 1 86 ? 13.306 -6.895 -34.197 1.00 84.81 86 SER A CA 1
ATOM 671 C C . SER A 1 86 ? 12.575 -6.303 -35.396 1.00 84.81 86 SER A C 1
ATOM 673 O O . SER A 1 86 ? 11.536 -5.653 -35.252 1.00 84.81 86 SER A O 1
ATOM 675 N N . VAL A 1 87 ? 13.141 -6.488 -36.588 1.00 83.12 87 VAL A N 1
ATOM 676 C CA . VAL A 1 87 ? 12.525 -6.027 -37.838 1.00 83.12 87 VAL A CA 1
ATOM 677 C C . VAL A 1 87 ? 11.217 -6.778 -38.103 1.00 83.12 87 VAL A C 1
ATOM 679 O O . VAL A 1 87 ? 11.042 -7.933 -37.705 1.00 83.12 87 VAL A O 1
ATOM 682 N N . ALA A 1 88 ? 10.274 -6.117 -38.777 1.00 73.94 88 ALA A N 1
ATOM 683 C CA . ALA A 1 88 ? 8.967 -6.696 -39.061 1.00 73.94 88 ALA A CA 1
ATOM 684 C C . ALA A 1 88 ? 9.092 -7.966 -39.924 1.00 73.94 88 ALA A C 1
ATOM 686 O O . ALA A 1 88 ? 9.916 -8.025 -40.845 1.00 73.94 88 ALA A O 1
ATOM 687 N N . LYS A 1 89 ? 8.246 -8.969 -39.643 1.00 68.12 89 LYS A N 1
ATOM 688 C CA . LYS A 1 89 ? 8.160 -10.203 -40.441 1.00 68.12 89 LYS A CA 1
ATOM 689 C C . LYS A 1 89 ? 7.927 -9.852 -41.918 1.00 68.12 89 LYS A C 1
ATOM 691 O O . LYS A 1 89 ? 7.022 -9.083 -42.221 1.00 68.12 89 LYS A O 1
ATOM 696 N N . GLY A 1 90 ? 8.740 -10.419 -42.812 1.00 69.62 90 GLY A N 1
ATOM 697 C CA . GLY A 1 90 ? 8.677 -10.172 -44.261 1.00 69.62 90 GLY A CA 1
ATOM 698 C C . GLY A 1 90 ? 9.690 -9.152 -44.792 1.00 69.62 90 GLY A C 1
ATOM 699 O O . GLY A 1 90 ? 9.787 -8.969 -46.001 1.00 69.62 90 GLY A O 1
ATOM 700 N N . SER A 1 91 ? 10.477 -8.519 -43.919 1.00 74.31 91 SE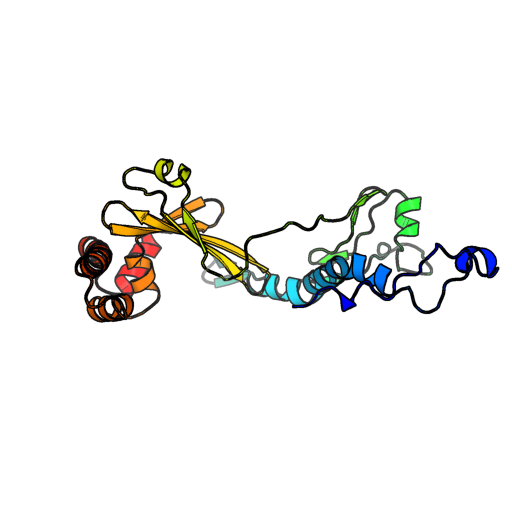R A N 1
ATOM 701 C CA . SER A 1 91 ? 11.579 -7.649 -44.341 1.00 74.31 91 SER A CA 1
ATOM 702 C C . SER A 1 91 ? 12.769 -8.492 -44.815 1.00 74.31 91 SER A C 1
ATOM 704 O O . SER A 1 91 ? 13.181 -9.423 -44.124 1.00 74.31 91 SER A O 1
ATOM 706 N N . VAL A 1 92 ? 13.349 -8.168 -45.976 1.00 75.12 92 VAL A N 1
ATOM 707 C CA . VAL A 1 92 ? 14.565 -8.835 -46.472 1.00 75.12 92 VAL A CA 1
ATOM 708 C C . VAL A 1 92 ? 15.763 -8.279 -45.705 1.00 75.12 92 VAL A C 1
ATOM 710 O O . VAL A 1 92 ? 16.251 -7.187 -45.992 1.00 75.12 92 VAL A O 1
ATOM 713 N N . CYS A 1 93 ? 16.206 -8.998 -44.675 1.00 73.31 93 CYS A N 1
ATOM 714 C CA . CYS A 1 93 ? 17.286 -8.578 -43.782 1.00 73.31 93 CYS A CA 1
ATOM 715 C C . CYS A 1 93 ? 18.187 -9.773 -43.440 1.00 73.31 93 CYS A C 1
ATOM 717 O O . CYS A 1 93 ? 17.698 -10.886 -43.268 1.00 73.31 93 CYS A O 1
ATOM 719 N N . LYS A 1 94 ? 19.504 -9.545 -43.323 1.00 75.44 94 LYS A N 1
ATOM 720 C CA . LYS A 1 94 ? 20.461 -10.576 -42.867 1.00 75.44 94 LYS A CA 1
ATOM 721 C C . LYS A 1 94 ? 20.431 -10.780 -41.349 1.00 75.44 94 LYS A C 1
ATOM 723 O O . LYS A 1 94 ? 20.672 -11.881 -40.877 1.00 75.44 94 LYS A O 1
ATOM 728 N N . GLU A 1 95 ? 20.148 -9.715 -40.604 1.00 80.12 95 GLU A N 1
ATOM 729 C CA . GLU A 1 95 ? 20.065 -9.692 -39.145 1.00 80.12 95 GLU A CA 1
ATOM 730 C C . GLU A 1 95 ? 18.698 -9.127 -38.761 1.00 80.12 95 GLU A C 1
ATOM 732 O O . GLU A 1 95 ? 18.262 -8.118 -39.318 1.00 80.12 95 GLU A O 1
ATOM 737 N N . MET A 1 96 ? 18.012 -9.805 -37.840 1.00 81.88 96 MET A N 1
ATOM 738 C CA . MET A 1 96 ? 16.659 -9.416 -37.438 1.00 81.88 96 MET A CA 1
ATOM 739 C C . MET A 1 96 ? 16.659 -8.465 -36.245 1.00 81.88 96 MET A C 1
ATOM 741 O O . MET A 1 96 ? 15.653 -7.796 -36.019 1.00 81.88 96 MET A O 1
ATOM 745 N N . ARG A 1 97 ? 17.754 -8.408 -35.477 1.00 84.19 97 ARG A N 1
ATOM 746 C CA . ARG A 1 97 ? 17.907 -7.497 -34.338 1.00 84.19 97 ARG A CA 1
ATOM 747 C C . ARG A 1 97 ? 17.989 -6.058 -34.824 1.00 84.19 97 ARG A C 1
ATOM 749 O O . ARG A 1 97 ? 18.764 -5.743 -35.719 1.00 84.19 97 ARG A O 1
ATOM 756 N N . VAL A 1 98 ? 17.200 -5.197 -34.197 1.00 85.94 98 VAL A N 1
ATOM 757 C CA . VAL A 1 98 ? 17.304 -3.748 -34.373 1.00 85.94 98 VAL A CA 1
ATOM 758 C C . VAL A 1 98 ? 18.175 -3.214 -33.251 1.00 85.94 98 VAL A C 1
ATOM 760 O O . VAL A 1 98 ? 18.031 -3.652 -32.111 1.00 85.94 98 VAL A O 1
ATOM 763 N N . PHE A 1 99 ? 19.054 -2.260 -33.550 1.00 87.25 99 PHE A N 1
ATOM 764 C CA . PHE A 1 99 ? 19.906 -1.620 -32.543 1.00 87.25 99 PHE A CA 1
ATOM 765 C C . PHE A 1 99 ? 19.480 -0.167 -32.277 1.00 87.25 99 PHE A C 1
ATOM 767 O O . PHE A 1 99 ? 19.026 0.522 -33.195 1.00 87.25 99 PHE A O 1
ATOM 774 N N . PRO A 1 100 ? 19.685 0.372 -31.056 1.00 86.44 100 PRO A N 1
ATOM 775 C CA . PRO A 1 100 ? 19.316 1.756 -30.742 1.00 86.44 100 PRO A CA 1
ATOM 776 C C . PRO A 1 100 ? 19.942 2.791 -31.690 1.00 86.44 100 PRO A C 1
ATOM 778 O O . PRO A 1 100 ? 19.294 3.769 -32.063 1.00 86.44 100 PRO A O 1
ATOM 781 N N . ALA A 1 101 ? 21.187 2.566 -32.130 1.00 85.69 101 ALA A N 1
ATOM 782 C CA . ALA A 1 101 ? 21.883 3.443 -33.072 1.00 85.69 101 ALA A CA 1
ATOM 783 C C . ALA A 1 101 ? 21.147 3.571 -34.418 1.00 85.69 101 ALA A C 1
ATOM 785 O O . ALA A 1 101 ? 21.036 4.673 -34.956 1.00 85.69 101 ALA A O 1
ATOM 786 N N . GLU A 1 102 ? 20.582 2.471 -34.916 1.00 85.56 102 GLU A N 1
ATOM 787 C CA . GLU A 1 102 ? 19.804 2.444 -36.155 1.00 85.56 102 GLU A CA 1
ATOM 788 C C . GLU A 1 102 ? 18.503 3.231 -36.001 1.00 85.56 102 GLU A C 1
ATOM 790 O O . GLU A 1 102 ? 18.149 4.019 -36.878 1.00 85.56 102 GLU A O 1
ATOM 795 N N . CYS A 1 103 ? 17.813 3.075 -34.864 1.00 85.69 103 CYS A N 1
ATOM 796 C CA . CYS A 1 103 ? 16.586 3.817 -34.576 1.00 85.69 103 CYS A CA 1
ATOM 797 C C . CYS A 1 103 ? 16.816 5.330 -34.532 1.00 85.69 103 CYS A C 1
ATOM 799 O O . CYS A 1 103 ? 15.989 6.083 -35.045 1.00 85.69 103 CYS A O 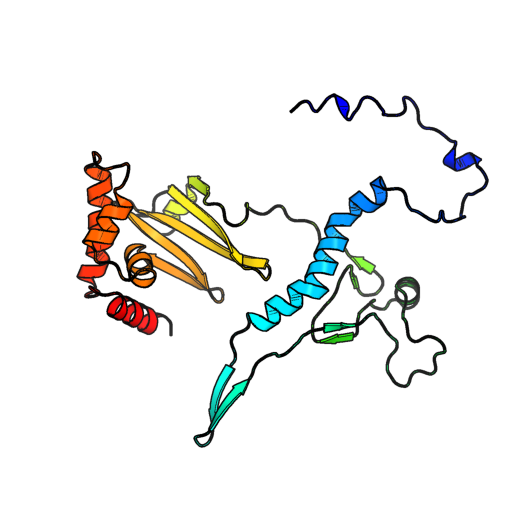1
ATOM 801 N N . ARG A 1 104 ? 17.952 5.780 -33.982 1.00 83.56 104 ARG A N 1
ATOM 802 C CA . ARG A 1 104 ? 18.335 7.201 -33.996 1.00 83.56 104 ARG A CA 1
ATOM 803 C C . ARG A 1 104 ? 18.554 7.707 -35.416 1.00 83.56 104 ARG A C 1
ATOM 805 O O . ARG A 1 104 ? 17.962 8.715 -35.792 1.00 83.56 104 ARG A O 1
ATOM 812 N N . GLY A 1 105 ? 19.328 6.976 -36.222 1.00 85.06 105 GLY A N 1
ATOM 813 C CA . GLY A 1 105 ? 19.564 7.324 -37.627 1.00 85.06 105 GLY A CA 1
ATOM 814 C C . GLY A 1 105 ? 18.272 7.383 -38.448 1.00 85.06 105 GLY A C 1
ATOM 815 O O . GLY A 1 105 ? 18.091 8.280 -39.266 1.00 85.06 105 GLY A O 1
ATOM 816 N N . ARG A 1 106 ? 17.331 6.474 -38.170 1.00 84.88 106 ARG A N 1
ATOM 817 C CA . ARG A 1 106 ? 16.013 6.402 -38.821 1.00 84.88 106 ARG A CA 1
ATOM 818 C C . ARG A 1 106 ? 14.956 7.325 -38.206 1.00 84.88 106 ARG A C 1
ATOM 820 O O . ARG A 1 106 ? 13.835 7.355 -38.704 1.00 84.88 106 ARG A O 1
ATOM 827 N N . ARG A 1 107 ? 15.277 8.048 -37.125 1.00 82.44 107 ARG A N 1
ATOM 828 C CA . ARG A 1 107 ? 14.336 8.867 -36.333 1.00 82.44 107 ARG A CA 1
ATOM 829 C C . ARG A 1 107 ? 13.071 8.107 -35.912 1.00 82.44 107 ARG A C 1
ATOM 831 O O . ARG A 1 107 ? 11.986 8.677 -35.823 1.00 82.44 107 ARG A O 1
ATOM 838 N N . CYS A 1 108 ? 13.208 6.814 -35.638 1.00 81.06 108 CYS A N 1
ATOM 839 C CA . CYS A 1 108 ? 12.118 5.967 -35.172 1.00 81.06 108 CYS A CA 1
ATOM 840 C C . CYS A 1 108 ? 12.296 5.605 -33.689 1.00 81.06 108 CYS A C 1
ATOM 842 O O . CYS A 1 108 ? 13.231 6.053 -33.023 1.00 81.06 108 CYS A O 1
ATOM 844 N N . SER A 1 109 ? 11.346 4.850 -33.137 1.00 79.75 109 SER A N 1
ATOM 845 C CA . SER A 1 109 ? 11.388 4.440 -31.730 1.00 79.75 109 SER A CA 1
ATOM 846 C C . SER A 1 109 ? 12.010 3.051 -31.576 1.00 79.75 109 SER A C 1
ATOM 848 O O . SER A 1 109 ? 11.646 2.138 -32.315 1.00 79.75 109 SER A O 1
ATOM 850 N N . TYR A 1 110 ? 12.893 2.878 -30.590 1.00 84.62 110 TYR A N 1
ATOM 851 C CA . TYR A 1 110 ? 13.453 1.574 -30.217 1.00 84.62 110 TYR A CA 1
ATOM 852 C C . TYR A 1 110 ? 12.443 0.838 -29.335 1.00 84.62 110 TYR A C 1
ATOM 854 O O . TYR A 1 110 ? 12.255 1.200 -28.175 1.00 84.62 110 TYR A O 1
ATOM 862 N N . ARG A 1 111 ? 11.706 -0.119 -29.909 1.00 76.75 111 ARG A N 1
ATOM 863 C CA . ARG A 1 111 ? 10.582 -0.788 -29.238 1.00 76.75 111 ARG A CA 1
ATOM 864 C C . ARG A 1 111 ? 10.626 -2.291 -29.464 1.00 76.75 111 ARG A C 1
ATOM 866 O O . ARG A 1 111 ? 10.766 -2.745 -30.598 1.00 76.75 111 ARG A O 1
ATOM 873 N N . GLY A 1 112 ? 10.505 -3.040 -28.373 1.00 74.81 112 GLY A N 1
ATOM 874 C CA . GLY A 1 112 ? 10.347 -4.487 -28.402 1.00 74.81 112 GLY A CA 1
ATOM 875 C C . GLY A 1 112 ? 8.950 -4.874 -28.866 1.00 74.81 112 GLY A C 1
ATOM 876 O O . GLY A 1 112 ? 7.990 -4.139 -28.609 1.00 74.81 112 GLY A O 1
ATOM 877 N N . ARG A 1 113 ? 8.820 -6.016 -29.554 1.00 72.50 113 ARG A N 1
ATOM 878 C CA . ARG A 1 113 ? 7.489 -6.570 -29.823 1.00 72.50 113 ARG A CA 1
ATOM 879 C C . ARG A 1 113 ? 6.914 -7.061 -28.512 1.00 72.50 113 ARG A C 1
ATOM 881 O O . ARG A 1 113 ? 7.597 -7.661 -27.685 1.00 72.50 113 ARG A O 1
ATOM 888 N N . LEU A 1 114 ? 5.634 -6.804 -28.382 1.00 65.31 114 LEU A N 1
ATOM 889 C CA . LEU A 1 114 ? 4.992 -6.761 -27.117 1.00 65.31 114 LEU A CA 1
ATOM 890 C C . LEU A 1 114 ? 3.846 -7.733 -27.014 1.00 65.31 114 LEU A C 1
ATOM 892 O O . LEU A 1 114 ? 2.922 -7.689 -27.823 1.00 65.31 114 LEU A O 1
ATOM 896 N N . VAL A 1 115 ? 3.880 -8.501 -25.942 1.00 61.03 115 VAL A N 1
ATOM 897 C CA . VAL A 1 115 ? 2.678 -8.816 -25.189 1.00 61.03 115 VAL A CA 1
ATOM 898 C C . VAL A 1 115 ? 2.923 -8.173 -23.799 1.00 61.03 115 VAL A C 1
ATOM 900 O O . VAL A 1 115 ? 3.554 -8.779 -22.960 1.00 61.03 115 VAL A O 1
ATOM 903 N N . GLU A 1 116 ? 2.588 -6.878 -23.670 1.00 43.72 116 GLU A N 1
ATOM 904 C CA . GLU A 1 116 ? 2.955 -5.760 -22.723 1.00 43.72 116 GLU A CA 1
ATOM 905 C C . GLU A 1 116 ? 4.397 -5.358 -22.212 1.00 43.72 116 GLU A C 1
ATOM 907 O O . GLU A 1 116 ? 5.191 -6.243 -22.015 1.00 43.72 116 GLU A O 1
ATOM 912 N N . MET A 1 117 ? 4.739 -4.026 -22.088 1.00 46.38 117 MET A N 1
ATOM 913 C CA . MET A 1 117 ? 5.974 -3.152 -22.388 1.00 46.38 117 MET A CA 1
ATOM 914 C C . MET A 1 117 ? 7.298 -3.044 -21.565 1.00 46.38 117 MET A C 1
ATOM 916 O O . MET A 1 117 ? 7.304 -3.145 -20.346 1.00 46.38 117 MET A O 1
ATOM 920 N N . GLY A 1 118 ? 8.398 -2.663 -22.290 1.00 41.06 118 GLY A N 1
ATOM 921 C CA . GLY A 1 118 ? 9.815 -2.422 -21.878 1.00 41.06 118 GLY A CA 1
ATOM 922 C C . GLY A 1 118 ? 10.407 -0.963 -22.048 1.00 41.06 118 GLY A C 1
ATOM 923 O O . GLY A 1 118 ? 9.655 -0.085 -22.447 1.00 41.06 118 GLY A O 1
ATOM 924 N N . GLY A 1 119 ? 11.714 -0.658 -21.799 1.00 45.31 119 GLY A N 1
ATOM 925 C CA . GLY A 1 119 ? 12.243 0.639 -21.277 1.00 45.31 119 GLY A CA 1
ATOM 926 C C . GLY A 1 119 ? 13.743 1.016 -21.482 1.00 45.31 119 GLY A C 1
ATOM 927 O O . GLY A 1 119 ? 14.491 0.330 -22.169 1.00 45.31 119 GLY A O 1
ATOM 928 N N . TYR A 1 120 ? 14.112 2.182 -20.905 1.00 48.94 120 TYR A N 1
ATOM 929 C CA . TYR A 1 120 ? 14.763 3.368 -21.528 1.00 48.94 120 TYR A CA 1
ATOM 930 C C . TYR A 1 120 ? 14.272 3.665 -22.951 1.00 48.94 120 TYR A C 1
ATOM 932 O O . TYR A 1 120 ? 14.262 2.824 -23.843 1.00 48.94 120 TYR A O 1
ATOM 940 N N . PHE A 1 121 ? 13.777 4.882 -23.163 1.00 59.59 121 PHE A N 1
ATOM 941 C CA . PHE A 1 121 ? 12.822 5.112 -24.239 1.00 59.59 121 PHE A CA 1
ATOM 942 C C . PHE A 1 121 ? 13.431 6.003 -25.308 1.00 59.59 121 PHE A C 1
ATOM 944 O O . PHE A 1 121 ? 13.567 7.205 -25.108 1.00 59.59 121 PHE A O 1
ATOM 951 N N . VAL A 1 122 ? 13.734 5.442 -26.478 1.00 59.22 122 VAL A N 1
ATOM 952 C CA . VAL A 1 122 ? 13.912 6.260 -27.683 1.00 59.22 122 VAL A CA 1
ATOM 953 C C . VAL A 1 122 ? 12.525 6.522 -28.255 1.00 59.22 122 VAL A C 1
ATOM 955 O O . VAL A 1 122 ? 11.894 5.619 -28.805 1.00 59.22 122 VAL A O 1
ATOM 958 N N . VAL A 1 123 ? 12.029 7.749 -28.104 1.00 62.78 123 VAL A N 1
ATOM 959 C CA . VAL A 1 123 ? 10.722 8.177 -28.614 1.00 62.78 123 VAL A CA 1
ATOM 960 C C . VAL A 1 123 ? 10.960 9.195 -29.718 1.00 62.78 123 VAL A C 1
ATOM 962 O O . VAL A 1 123 ? 11.443 10.291 -29.451 1.00 62.78 123 VAL A O 1
ATOM 965 N N . ASN A 1 124 ? 10.621 8.827 -30.957 1.00 68.88 124 ASN A N 1
ATOM 966 C CA . ASN A 1 124 ? 10.818 9.662 -32.152 1.00 68.88 124 ASN A CA 1
ATOM 967 C C . ASN A 1 124 ? 12.286 10.093 -32.347 1.00 68.88 124 ASN A C 1
ATOM 969 O O . ASN A 1 124 ? 12.573 11.252 -32.632 1.00 68.88 124 ASN A O 1
ATOM 973 N N . GLY A 1 125 ? 13.229 9.170 -32.129 1.00 54.28 125 GLY A N 1
ATOM 974 C CA . GLY A 1 125 ? 14.667 9.448 -32.211 1.00 54.28 125 GLY A CA 1
ATOM 975 C C . GLY A 1 125 ? 15.265 10.204 -31.016 1.00 54.28 125 GLY A C 1
ATOM 976 O O . GLY A 1 125 ? 16.474 10.407 -31.002 1.00 54.28 125 GLY A O 1
ATOM 977 N N . ILE A 1 126 ? 14.464 10.588 -30.013 1.00 59.97 126 ILE A N 1
ATOM 978 C CA . ILE A 1 126 ? 14.929 11.279 -28.800 1.00 59.97 126 ILE A CA 1
ATOM 979 C C . ILE A 1 126 ? 15.035 10.284 -27.645 1.00 59.97 126 ILE A C 1
ATOM 981 O O . ILE A 1 126 ? 14.064 9.600 -27.319 1.00 59.97 126 ILE A O 1
ATOM 985 N N . GLU A 1 127 ? 16.198 10.240 -27.002 1.00 65.38 127 GLU A N 1
ATOM 986 C CA . GLU A 1 127 ? 16.446 9.432 -25.807 1.00 65.38 127 GLU A CA 1
ATOM 987 C C . GLU A 1 127 ? 15.748 10.053 -24.581 1.00 65.38 127 GLU A C 1
ATOM 989 O O . GLU A 1 127 ? 15.928 11.230 -24.263 1.00 65.38 127 GLU A O 1
ATOM 994 N N . LYS A 1 128 ? 14.917 9.264 -23.894 1.00 65.56 128 LYS A N 1
ATOM 995 C CA . LYS A 1 128 ? 14.187 9.639 -22.679 1.00 65.56 128 LYS A CA 1
ATOM 996 C C . LYS A 1 128 ? 14.458 8.634 -21.564 1.00 65.56 128 LYS A C 1
ATOM 998 O O . LYS A 1 128 ? 14.449 7.421 -21.778 1.00 65.56 128 LYS A O 1
ATOM 1003 N N . VAL A 1 129 ? 14.608 9.152 -20.348 1.00 60.69 129 VAL A N 1
ATOM 1004 C CA . VAL A 1 129 ? 14.775 8.370 -19.118 1.00 60.69 129 VAL A CA 1
ATOM 1005 C C . VAL A 1 129 ? 13.659 8.709 -18.131 1.00 60.69 129 VAL A C 1
ATOM 1007 O O . VAL A 1 129 ? 13.231 9.862 -18.036 1.00 60.69 129 VAL A O 1
ATOM 1010 N N . ILE A 1 130 ? 13.172 7.708 -17.397 1.00 64.44 130 ILE A N 1
ATOM 1011 C CA . ILE A 1 130 ? 12.243 7.935 -16.286 1.00 64.44 130 ILE A CA 1
ATOM 1012 C C . ILE A 1 130 ? 13.053 8.472 -15.107 1.00 64.44 130 ILE A C 1
ATOM 1014 O O . ILE A 1 130 ? 14.015 7.844 -14.671 1.00 64.44 130 ILE A O 1
ATOM 1018 N N . ARG A 1 131 ? 12.665 9.635 -14.578 1.00 61.97 131 ARG A N 1
ATOM 1019 C CA . ARG A 1 131 ? 13.299 10.208 -13.385 1.00 61.97 131 ARG A CA 1
ATOM 1020 C C . ARG A 1 131 ? 12.928 9.392 -12.151 1.00 61.97 131 ARG A C 1
ATOM 1022 O O . ARG A 1 131 ? 11.758 9.070 -11.955 1.00 61.97 131 ARG A O 1
ATOM 1029 N N . MET A 1 132 ? 13.909 9.120 -11.294 1.00 59.38 132 MET A N 1
ATOM 1030 C CA . MET A 1 132 ? 13.640 8.552 -9.974 1.00 59.38 132 MET A CA 1
ATOM 1031 C C . MET A 1 132 ? 12.832 9.550 -9.144 1.00 59.38 132 MET A C 1
ATOM 1033 O O . MET A 1 132 ? 13.182 10.727 -9.055 1.00 59.38 132 MET A O 1
ATOM 1037 N N . LEU A 1 133 ? 11.750 9.071 -8.537 1.00 72.25 133 LEU A N 1
ATOM 1038 C CA . LEU A 1 133 ? 10.937 9.847 -7.610 1.00 72.25 133 LEU A CA 1
ATOM 1039 C C . LEU A 1 133 ? 11.140 9.309 -6.198 1.00 72.25 133 LEU A C 1
ATOM 1041 O O . LEU A 1 133 ? 11.048 8.103 -5.965 1.00 72.25 133 LEU A O 1
ATOM 1045 N N . ILE A 1 134 ? 11.373 10.212 -5.247 1.00 75.88 134 ILE A N 1
ATOM 1046 C CA . ILE A 1 134 ? 11.378 9.865 -3.827 1.00 75.88 134 ILE A CA 1
ATOM 1047 C C . ILE A 1 134 ? 9.926 9.679 -3.393 1.00 75.88 134 ILE A C 1
ATOM 1049 O O . ILE A 1 134 ? 9.099 10.577 -3.544 1.00 75.88 134 ILE A O 1
ATOM 1053 N N . MET A 1 135 ? 9.623 8.502 -2.858 1.00 80.62 135 MET A N 1
ATOM 1054 C CA . MET A 1 135 ? 8.296 8.129 -2.373 1.00 80.62 135 MET A CA 1
ATOM 1055 C C . MET A 1 135 ? 8.363 7.760 -0.887 1.00 80.62 135 MET A C 1
ATOM 1057 O O . MET A 1 135 ? 9.422 7.326 -0.424 1.00 80.62 135 MET A O 1
ATOM 1061 N N . PRO A 1 136 ? 7.252 7.881 -0.133 1.00 84.81 136 PRO A N 1
ATOM 1062 C CA . PRO A 1 136 ? 7.183 7.396 1.241 1.00 84.81 136 PRO A CA 1
ATOM 1063 C C . PRO A 1 136 ? 7.592 5.924 1.349 1.00 84.81 136 PRO A C 1
ATOM 1065 O O . PRO A 1 136 ? 7.348 5.124 0.434 1.00 84.81 136 PRO A O 1
ATOM 1068 N N . ARG A 1 137 ? 8.200 5.571 2.486 1.00 86.44 137 ARG A N 1
ATOM 1069 C CA . ARG A 1 137 ? 8.661 4.210 2.769 1.00 86.44 137 ARG A CA 1
ATOM 1070 C C . ARG A 1 137 ? 7.512 3.211 2.592 1.00 86.44 137 ARG A C 1
ATOM 1072 O O . ARG A 1 137 ? 6.403 3.426 3.074 1.00 86.44 137 ARG A O 1
ATOM 1079 N N . ARG A 1 138 ? 7.797 2.121 1.878 1.00 90.38 138 ARG A N 1
ATOM 1080 C CA . ARG A 1 138 ? 6.843 1.033 1.621 1.00 90.38 138 ARG A CA 1
ATOM 1081 C C . ARG A 1 138 ? 6.543 0.299 2.925 1.00 90.38 138 ARG A C 1
ATOM 1083 O O . ARG A 1 138 ? 7.474 0.031 3.681 1.00 90.38 138 ARG A O 1
ATOM 1090 N N . ASN A 1 139 ? 5.278 -0.048 3.142 1.00 91.00 139 ASN A N 1
ATOM 1091 C CA . ASN A 1 139 ? 4.819 -0.943 4.207 1.00 91.00 139 ASN A CA 1
ATOM 1092 C C . ASN A 1 139 ? 5.272 -0.516 5.614 1.00 91.00 139 ASN A C 1
ATOM 1094 O O . ASN A 1 139 ? 5.607 -1.349 6.449 1.00 91.00 139 ASN A O 1
ATOM 1098 N N . TYR A 1 140 ? 5.294 0.794 5.868 1.00 92.19 140 TYR A N 1
ATOM 1099 C CA . TYR A 1 140 ? 5.656 1.357 7.164 1.00 92.19 140 TYR A CA 1
ATOM 1100 C C . TYR A 1 140 ? 4.629 2.424 7.569 1.00 92.19 140 TYR A C 1
ATOM 1102 O O . TYR A 1 140 ? 4.425 3.367 6.797 1.00 92.19 140 TYR A O 1
ATOM 1110 N N . PRO A 1 141 ? 3.964 2.292 8.732 1.00 94.94 141 PRO A N 1
ATOM 1111 C CA . PRO A 1 141 ? 3.009 3.286 9.202 1.00 94.94 141 PRO A CA 1
ATOM 1112 C C . PRO A 1 141 ? 3.740 4.548 9.670 1.00 94.94 141 PRO A C 1
ATOM 1114 O O . PRO A 1 141 ? 4.678 4.486 10.462 1.00 94.94 141 PRO A O 1
ATOM 1117 N N . ILE A 1 142 ? 3.302 5.710 9.188 1.00 95.12 142 ILE A N 1
ATOM 1118 C CA . ILE A 1 142 ? 3.861 7.012 9.558 1.00 95.12 142 ILE A CA 1
ATOM 1119 C C . ILE A 1 142 ? 2.773 7.825 10.249 1.00 95.12 142 ILE A C 1
ATOM 1121 O O . ILE A 1 142 ? 1.783 8.207 9.621 1.00 95.12 142 ILE A O 1
ATOM 1125 N N . ALA A 1 143 ? 2.971 8.122 11.532 1.00 96.25 143 ALA A N 1
ATOM 1126 C CA . ALA A 1 143 ? 2.149 9.087 12.249 1.00 96.25 143 ALA A CA 1
ATOM 1127 C C . ALA A 1 143 ? 2.421 10.497 11.709 1.00 96.25 143 ALA A C 1
ATOM 1129 O O . ALA A 1 143 ? 3.572 10.913 11.560 1.00 96.25 143 ALA A O 1
ATOM 1130 N N . MET A 1 144 ? 1.363 11.237 11.391 1.00 93.81 144 MET A N 1
ATOM 1131 C CA . MET A 1 144 ? 1.461 12.580 10.833 1.00 93.81 144 MET A CA 1
ATOM 1132 C C . MET A 1 144 ? 0.472 13.527 11.503 1.00 93.81 144 MET A C 1
ATOM 1134 O O . MET A 1 144 ? -0.658 13.162 11.820 1.00 93.81 144 MET A O 1
ATOM 1138 N N . SER A 1 145 ? 0.900 14.782 11.638 1.00 96.81 145 SER A N 1
ATOM 1139 C CA . SER A 1 145 ? 0.029 15.912 11.942 1.00 96.81 145 SER A CA 1
ATOM 1140 C C . SER A 1 145 ? -0.033 16.816 10.715 1.00 96.81 145 SER A C 1
ATOM 1142 O O . SER A 1 145 ? 0.987 17.354 10.277 1.00 96.81 145 SER A O 1
ATOM 1144 N N . ARG A 1 146 ? -1.213 16.945 10.105 1.00 95.12 146 ARG A N 1
ATOM 1145 C CA . ARG A 1 146 ? -1.440 17.779 8.920 1.00 95.12 146 ARG A CA 1
ATOM 1146 C C . ARG A 1 146 ? -2.649 18.684 9.149 1.00 95.12 146 ARG A C 1
ATOM 1148 O O . ARG A 1 146 ? -3.773 18.190 9.120 1.00 95.12 146 ARG A O 1
ATOM 1155 N N . PRO A 1 147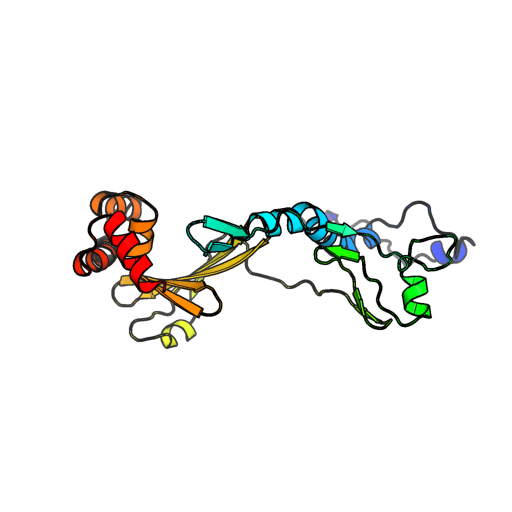 ? -2.466 20.012 9.273 1.00 95.81 147 PRO A N 1
ATOM 1156 C CA . PRO A 1 147 ? -3.577 20.945 9.490 1.00 95.81 147 PRO A CA 1
ATOM 1157 C C . PRO A 1 147 ? -4.689 20.837 8.437 1.00 95.81 147 PRO A C 1
ATOM 1159 O O . PRO A 1 147 ? -5.867 20.900 8.771 1.00 95.81 147 PRO A O 1
ATOM 1162 N N . LYS A 1 148 ? -4.323 20.570 7.173 1.00 94.88 148 LYS A N 1
ATOM 1163 C CA . LYS A 1 148 ? -5.270 20.365 6.062 1.00 94.88 148 LYS A CA 1
ATOM 1164 C C . LYS A 1 148 ? -6.199 19.156 6.238 1.00 94.88 148 LYS A C 1
ATOM 1166 O O . LYS A 1 148 ? -7.152 19.023 5.486 1.00 94.88 148 LYS A O 1
ATOM 1171 N N . TRP A 1 149 ? -5.940 18.241 7.172 1.00 95.12 149 TRP A N 1
ATOM 1172 C CA . TRP A 1 149 ? -6.855 17.122 7.413 1.00 95.12 149 TRP A CA 1
ATOM 1173 C C . TRP A 1 149 ? -8.128 17.542 8.140 1.00 95.12 149 TRP A C 1
ATOM 1175 O O . TRP A 1 149 ? -9.164 16.939 7.886 1.00 95.12 149 TRP A O 1
ATOM 1185 N N . LYS A 1 150 ? -8.090 18.642 8.902 1.00 95.25 150 LYS A N 1
ATOM 1186 C CA . LYS A 1 150 ? -9.288 19.231 9.516 1.00 95.25 150 LYS A CA 1
ATOM 1187 C C . LYS A 1 150 ? -10.324 19.681 8.485 1.00 95.25 150 LYS A C 1
ATOM 1189 O O . LYS A 1 150 ? -11.512 19.666 8.761 1.00 95.25 150 LYS A O 1
ATOM 1194 N N . SER A 1 151 ? -9.896 20.047 7.274 1.00 93.06 151 SER A N 1
ATOM 1195 C CA . SER A 1 151 ? -10.808 20.492 6.214 1.00 93.06 151 SER A CA 1
ATOM 1196 C C . SER A 1 151 ? -11.448 19.344 5.423 1.00 93.06 151 SER A C 1
ATOM 1198 O O . SER A 1 151 ? -12.076 19.606 4.402 1.00 93.06 151 SER A O 1
ATOM 1200 N N . ARG A 1 152 ? -11.256 18.076 5.821 1.00 89.12 152 ARG A N 1
ATOM 1201 C CA . ARG A 1 152 ? -11.866 16.917 5.140 1.00 89.12 152 ARG A CA 1
ATOM 1202 C C . ARG A 1 152 ? -13.338 16.716 5.489 1.00 89.12 152 ARG A C 1
ATOM 1204 O O . ARG A 1 152 ? -14.048 16.098 4.707 1.00 89.12 152 ARG A O 1
ATOM 1211 N N . GLY A 1 153 ? -13.776 17.211 6.640 1.00 89.38 153 GLY A N 1
ATOM 1212 C CA . GLY A 1 153 ? -15.145 17.064 7.111 1.00 89.38 153 GLY A CA 1
ATOM 1213 C C . GLY A 1 153 ? -15.274 17.465 8.573 1.00 89.38 153 GLY A C 1
ATOM 1214 O O . GLY A 1 153 ? -14.276 17.664 9.267 1.00 89.38 153 GLY A O 1
ATOM 1215 N N . GLN A 1 154 ? -16.513 17.577 9.041 1.00 91.31 154 GLN A N 1
ATOM 1216 C CA . GLN A 1 154 ? -16.794 17.855 10.445 1.00 91.31 154 GLN A CA 1
ATOM 1217 C C . GLN A 1 154 ? -16.230 16.737 11.339 1.00 91.31 154 GLN A C 1
ATOM 1219 O O . GLN A 1 154 ? -16.303 15.560 10.990 1.00 91.31 154 GLN A O 1
ATOM 1224 N N . GLY A 1 155 ? -15.632 17.110 12.472 1.00 94.12 155 GLY A N 1
ATOM 1225 C CA . GLY A 1 155 ? -15.041 16.170 13.430 1.00 94.12 155 GLY A CA 1
ATOM 1226 C C . GLY A 1 155 ? -13.678 15.592 13.026 1.00 94.12 155 GLY A C 1
ATOM 1227 O O . GLY A 1 155 ? -13.098 14.837 13.802 1.00 94.12 155 GLY A O 1
ATOM 1228 N N . TYR A 1 156 ? -13.126 15.925 11.853 1.00 97.12 156 TYR A N 1
ATOM 1229 C CA . TYR A 1 156 ? -11.769 15.507 11.490 1.00 97.12 156 TYR A CA 1
ATOM 1230 C C . TYR A 1 156 ? -10.709 16.287 12.266 1.00 97.12 156 TYR A C 1
ATOM 1232 O O . TYR A 1 156 ? -10.690 17.518 12.263 1.00 97.12 156 TYR A O 1
ATOM 1240 N N . THR A 1 157 ? -9.739 15.570 12.834 1.00 97.75 157 THR A N 1
ATOM 1241 C CA . THR A 1 157 ? -8.560 16.199 13.434 1.00 97.75 157 THR A CA 1
ATOM 1242 C C . THR A 1 157 ? -7.405 16.314 12.434 1.00 97.75 157 THR A C 1
ATOM 1244 O O . THR A 1 157 ? -7.440 15.829 11.301 1.00 97.75 157 THR A O 1
ATOM 1247 N N . GLN A 1 158 ? -6.329 16.971 12.866 1.00 97.12 158 GLN A N 1
ATOM 1248 C CA . GLN A 1 158 ? -5.070 17.018 12.119 1.00 97.12 158 GLN A CA 1
ATOM 1249 C C . GLN A 1 158 ? -4.247 15.728 12.235 1.00 97.12 158 GLN A C 1
ATOM 1251 O O . GLN A 1 158 ? -3.239 15.608 11.543 1.00 97.12 158 GLN A O 1
ATOM 1256 N N . TYR A 1 159 ? -4.639 14.796 13.105 1.00 97.94 159 TYR A N 1
ATOM 1257 C CA . TYR A 1 159 ? -3.856 13.616 13.450 1.00 97.94 159 TYR A CA 1
ATOM 1258 C C . TYR A 1 159 ? -4.292 12.389 12.656 1.00 97.94 159 TYR A C 1
ATOM 1260 O O . TYR A 1 159 ? -5.465 12.205 12.324 1.00 97.94 159 TYR A O 1
ATOM 1268 N N . GLY A 1 160 ? -3.329 11.521 12.377 1.00 96.88 160 GLY A N 1
ATOM 1269 C CA . GLY A 1 160 ? -3.593 10.260 11.709 1.00 96.88 160 GLY A CA 1
ATOM 1270 C C . GLY A 1 160 ? -2.326 9.527 11.304 1.00 96.88 160 GLY A C 1
ATOM 1271 O O . GLY A 1 160 ? -1.212 10.034 11.441 1.00 96.88 160 GLY A O 1
ATOM 1272 N N . ILE A 1 161 ? -2.514 8.322 10.787 1.00 97.38 161 ILE A N 1
ATOM 1273 C CA . ILE A 1 161 ? -1.448 7.436 10.326 1.00 97.38 161 ILE A CA 1
ATOM 1274 C C . ILE A 1 161 ? -1.591 7.282 8.819 1.00 97.38 161 ILE A C 1
ATOM 1276 O O . ILE A 1 161 ? -2.688 7.046 8.327 1.00 97.38 161 ILE A O 1
ATOM 1280 N N . SER A 1 162 ? -0.494 7.400 8.078 1.00 95.69 162 SER A N 1
ATOM 1281 C CA . SER A 1 162 ? -0.462 7.095 6.649 1.00 95.69 162 SER A CA 1
ATOM 1282 C C . SER A 1 162 ? 0.467 5.930 6.386 1.00 95.69 162 SER A C 1
ATOM 1284 O O . SER A 1 162 ? 1.573 5.869 6.923 1.00 95.69 162 SER A O 1
ATOM 1286 N N . MET A 1 163 ? 0.013 5.009 5.548 1.00 95.44 163 MET A N 1
ATOM 1287 C CA . MET A 1 163 ? 0.777 3.845 5.146 1.00 95.44 163 MET A CA 1
ATOM 1288 C C . MET A 1 163 ? 0.675 3.665 3.636 1.00 95.44 163 MET A C 1
ATOM 1290 O O . MET A 1 163 ? -0.415 3.629 3.063 1.00 95.44 163 MET A O 1
ATOM 1294 N N . ARG A 1 164 ? 1.835 3.544 2.987 1.00 93.56 164 ARG A N 1
ATOM 1295 C CA . ARG A 1 164 ? 1.935 3.155 1.580 1.00 93.56 164 ARG A CA 1
ATOM 1296 C C . ARG A 1 164 ? 2.039 1.636 1.503 1.00 93.56 164 ARG A C 1
ATOM 1298 O O . ARG A 1 164 ? 3.137 1.092 1.635 1.00 93.56 164 ARG A O 1
ATOM 1305 N N . CYS A 1 165 ? 0.906 0.978 1.299 1.00 92.00 165 CYS A N 1
ATOM 1306 C CA . CYS A 1 165 ? 0.804 -0.469 1.160 1.00 92.00 165 CYS A CA 1
ATOM 1307 C C . CYS A 1 165 ? 1.182 -0.853 -0.271 1.00 92.00 165 CYS A C 1
ATOM 1309 O O . CYS A 1 165 ? 0.503 -0.458 -1.216 1.00 92.00 165 CYS A O 1
ATOM 1311 N N . VAL A 1 166 ? 2.292 -1.567 -0.438 1.00 91.94 166 VAL A N 1
ATOM 1312 C CA . VAL A 1 166 ? 2.819 -1.984 -1.742 1.00 91.94 166 VAL A CA 1
ATOM 1313 C C . VAL A 1 166 ? 2.688 -3.490 -1.867 1.00 91.94 166 VAL A C 1
ATOM 1315 O O . VAL A 1 166 ? 3.195 -4.216 -1.010 1.00 91.94 166 VAL A O 1
ATOM 1318 N N . ARG A 1 167 ? 2.023 -3.932 -2.934 1.00 88.56 167 ARG A N 1
ATOM 1319 C CA . ARG A 1 167 ? 1.852 -5.346 -3.269 1.00 88.56 167 ARG A CA 1
ATOM 1320 C C . ARG A 1 167 ? 3.106 -5.908 -3.953 1.00 88.56 167 ARG A C 1
ATOM 1322 O O . ARG A 1 167 ? 4.056 -5.175 -4.256 1.00 88.56 167 ARG A O 1
ATOM 1329 N N . GLU A 1 168 ? 3.134 -7.215 -4.169 1.00 84.75 168 GLU A N 1
ATOM 1330 C CA . GLU A 1 168 ? 4.301 -7.930 -4.702 1.00 84.75 168 GLU A CA 1
ATOM 1331 C C . GLU A 1 168 ? 4.637 -7.561 -6.151 1.00 84.75 168 GLU A C 1
ATOM 1333 O O . GLU A 1 168 ? 5.807 -7.587 -6.537 1.00 84.75 168 GLU A O 1
ATOM 1338 N N . GLU A 1 169 ? 3.630 -7.156 -6.922 1.00 82.88 169 GLU A N 1
ATOM 1339 C CA . GLU A 1 169 ? 3.719 -6.621 -8.283 1.00 82.88 169 GLU A CA 1
ATOM 1340 C C . GLU A 1 169 ? 4.010 -5.107 -8.315 1.00 82.88 169 GLU A C 1
ATOM 1342 O O . GLU A 1 169 ? 3.944 -4.454 -9.353 1.00 82.88 169 GLU A O 1
ATOM 1347 N N . HIS A 1 170 ? 4.357 -4.529 -7.160 1.00 81.69 170 HIS A N 1
ATOM 1348 C CA . HIS A 1 170 ? 4.778 -3.138 -6.977 1.00 81.69 170 HIS A CA 1
ATOM 1349 C C . HIS A 1 170 ? 3.708 -2.057 -7.198 1.00 81.69 170 HIS A C 1
ATOM 1351 O O . HIS A 1 170 ? 4.029 -0.865 -7.072 1.00 81.69 170 HIS A O 1
ATOM 1357 N N . THR A 1 171 ? 2.437 -2.424 -7.402 1.00 85.88 171 THR A N 1
ATOM 1358 C CA . THR A 1 171 ? 1.332 -1.466 -7.249 1.00 85.88 171 THR A CA 1
ATOM 1359 C C . THR A 1 171 ? 1.214 -1.031 -5.789 1.00 85.88 171 THR A C 1
ATOM 1361 O O . THR A 1 171 ? 1.593 -1.753 -4.860 1.00 85.88 171 THR A O 1
ATOM 1364 N N . ALA A 1 172 ? 0.743 0.195 -5.569 1.00 89.62 172 ALA A N 1
ATOM 1365 C CA . ALA A 1 172 ? 0.666 0.771 -4.237 1.00 89.62 172 ALA A CA 1
ATOM 1366 C C . ALA A 1 172 ? -0.690 1.418 -3.979 1.00 89.62 172 ALA A C 1
ATOM 1368 O O . ALA A 1 172 ? -1.169 2.209 -4.790 1.00 89.62 172 ALA A O 1
ATOM 1369 N N . VAL A 1 173 ? -1.242 1.147 -2.800 1.00 91.94 173 VAL A N 1
ATOM 1370 C CA . VAL A 1 173 ? -2.416 1.822 -2.252 1.00 91.94 173 VAL A CA 1
ATOM 1371 C C . VAL A 1 173 ? -1.968 2.616 -1.033 1.00 91.94 173 VAL A C 1
ATOM 1373 O O . VAL A 1 173 ? -1.344 2.084 -0.117 1.00 91.94 173 VAL A O 1
ATOM 1376 N N . ASN A 1 174 ? -2.264 3.914 -1.026 1.00 91.50 174 ASN A N 1
ATOM 1377 C CA . ASN A 1 174 ? -2.050 4.742 0.155 1.00 91.50 174 ASN A CA 1
ATOM 1378 C C . ASN A 1 174 ? -3.297 4.670 1.035 1.00 91.50 174 ASN A C 1
ATOM 1380 O O . ASN A 1 174 ? -4.380 5.067 0.602 1.00 91.50 174 ASN A O 1
ATOM 1384 N N . MET A 1 175 ? -3.125 4.195 2.263 1.00 94.69 175 MET A N 1
ATOM 1385 C CA . MET A 1 175 ? -4.169 4.130 3.281 1.00 94.69 175 MET A CA 1
ATOM 1386 C C . MET A 1 175 ? -3.898 5.194 4.343 1.00 94.69 175 MET A C 1
ATOM 1388 O O . MET A 1 175 ? -2.750 5.391 4.749 1.00 94.69 175 MET A O 1
ATOM 1392 N N . ASN A 1 176 ? -4.942 5.892 4.788 1.00 95.88 176 ASN A N 1
ATOM 1393 C CA . ASN A 1 176 ? -4.858 6.852 5.884 1.00 95.88 176 ASN A CA 1
ATOM 1394 C C . ASN A 1 176 ? -5.862 6.496 6.978 1.00 95.88 176 ASN A C 1
ATOM 1396 O O . ASN A 1 176 ? -7.044 6.351 6.697 1.00 95.88 176 ASN A O 1
ATOM 1400 N N . LEU A 1 177 ? -5.400 6.412 8.219 1.00 97.50 177 LEU A N 1
ATOM 1401 C CA . LEU A 1 177 ? -6.236 6.326 9.409 1.00 97.50 177 LEU A CA 1
ATOM 1402 C C . LEU A 1 177 ? -6.343 7.722 10.009 1.00 97.50 177 LEU A C 1
ATOM 1404 O O . LEU A 1 177 ? -5.348 8.260 10.491 1.00 97.50 177 LEU A O 1
ATOM 1408 N N . HIS A 1 178 ? -7.524 8.321 9.954 1.00 97.69 178 HIS A N 1
ATOM 1409 C CA . HIS A 1 178 ? -7.786 9.642 10.508 1.00 97.69 178 HIS A CA 1
ATOM 1410 C C . HIS A 1 178 ? -8.400 9.519 11.893 1.00 97.69 178 HIS A C 1
ATOM 1412 O O . HIS A 1 178 ? -9.411 8.842 12.057 1.00 97.69 178 HIS A O 1
ATOM 1418 N N . TYR A 1 179 ? -7.807 10.201 12.867 1.00 97.44 179 TYR A N 1
ATOM 1419 C CA . TYR A 1 179 ? -8.382 10.310 14.200 1.00 97.44 179 TYR A CA 1
ATOM 1420 C C . TYR A 1 179 ? -9.438 11.419 14.217 1.00 97.44 179 TYR A C 1
ATOM 1422 O O . TYR A 1 179 ? -9.178 12.532 13.742 1.00 97.44 179 TYR A O 1
ATOM 1430 N N . LEU A 1 180 ? -10.624 11.118 14.737 1.00 97.38 180 LEU A N 1
ATOM 1431 C CA . LEU A 1 180 ? -11.751 12.043 14.811 1.00 97.38 180 LEU A CA 1
ATOM 1432 C C . LEU A 1 180 ? -11.928 12.594 16.234 1.00 97.38 180 LEU A C 1
ATOM 1434 O O . LEU A 1 180 ? -11.485 11.999 17.213 1.00 97.38 180 LEU A O 1
ATOM 1438 N N . GLU A 1 181 ? -12.584 13.747 16.354 1.00 95.81 181 GLU A N 1
ATOM 1439 C CA . GLU A 1 181 ? -12.804 14.444 17.631 1.00 95.81 181 GLU A CA 1
ATOM 1440 C C . GLU A 1 181 ? -13.646 13.630 18.622 1.00 95.81 181 GLU A C 1
ATOM 1442 O O . GLU A 1 181 ? -13.464 13.759 19.829 1.00 95.81 181 GLU A O 1
ATOM 1447 N N . ASN A 1 182 ? -14.513 12.744 18.125 1.00 93.62 182 ASN A N 1
ATOM 1448 C CA . ASN A 1 182 ? -15.306 11.822 18.940 1.00 93.62 182 ASN A CA 1
ATOM 1449 C C . ASN A 1 182 ? -14.516 10.588 19.428 1.00 93.62 182 ASN A C 1
ATOM 1451 O O . ASN A 1 182 ? -15.103 9.680 20.008 1.00 93.62 182 ASN A O 1
ATOM 1455 N N . GLY A 1 183 ? -13.205 10.521 19.175 1.00 93.75 183 GLY A N 1
ATOM 1456 C CA . GLY A 1 183 ? -12.352 9.416 19.614 1.00 93.75 183 GLY A CA 1
ATOM 1457 C C . GLY A 1 183 ? -12.318 8.213 18.671 1.00 93.75 183 GLY A C 1
ATOM 1458 O O . GLY A 1 183 ? -11.646 7.229 18.970 1.00 93.75 183 GLY A O 1
ATOM 1459 N N . THR A 1 184 ? -13.007 8.275 17.531 1.00 96.12 184 THR A N 1
ATOM 1460 C CA . THR A 1 184 ? -13.060 7.175 16.558 1.00 96.12 184 THR A CA 1
ATOM 1461 C C . THR A 1 184 ? -12.012 7.332 15.459 1.00 96.12 184 THR A C 1
ATOM 1463 O O . THR A 1 184 ? -11.377 8.382 15.313 1.00 96.12 184 THR A O 1
ATOM 1466 N N . VAL A 1 185 ? -11.810 6.272 14.673 1.00 97.44 185 VAL A N 1
ATOM 1467 C CA . VAL A 1 185 ? -10.855 6.264 13.561 1.00 97.44 185 VAL A CA 1
ATOM 1468 C C . VAL A 1 185 ? -11.561 5.952 12.248 1.00 97.44 185 VAL A C 1
ATOM 1470 O O . VAL A 1 185 ? -12.243 4.934 12.115 1.00 97.44 185 VAL A O 1
ATOM 1473 N N . MET A 1 186 ? -11.338 6.815 11.258 1.00 96.94 186 MET A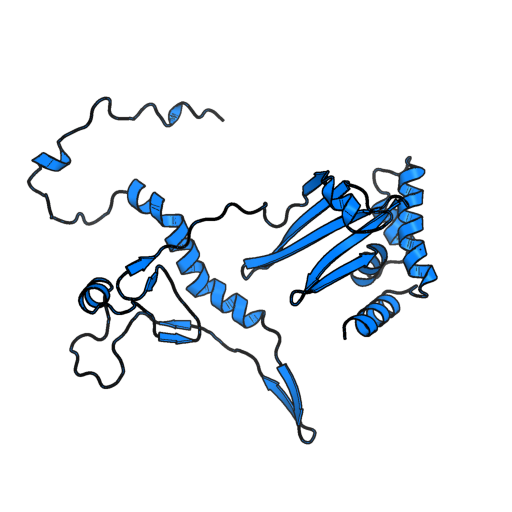 N 1
ATOM 1474 C CA . MET A 1 186 ? -11.815 6.645 9.888 1.00 96.94 186 MET A CA 1
ATOM 1475 C C . MET A 1 186 ? -10.674 6.162 8.991 1.00 96.94 186 MET A C 1
ATOM 1477 O O . MET A 1 186 ? -9.654 6.842 8.853 1.00 96.94 186 MET A O 1
ATOM 1481 N N . LEU A 1 187 ? -10.841 4.998 8.371 1.00 96.31 187 LEU A N 1
ATOM 1482 C CA . LEU A 1 187 ? -9.943 4.477 7.351 1.00 96.31 187 LEU A CA 1
ATOM 1483 C C . LEU A 1 187 ? -10.330 5.034 5.980 1.00 96.31 187 LEU A C 1
ATOM 1485 O O . LEU A 1 187 ? -11.430 4.807 5.489 1.00 96.31 187 LEU A O 1
ATOM 1489 N N . ASN A 1 188 ? -9.371 5.691 5.336 1.00 95.00 188 ASN A N 1
ATOM 1490 C CA . ASN A 1 188 ? -9.506 6.244 4.000 1.00 95.00 188 ASN A CA 1
ATOM 1491 C C . ASN A 1 188 ? -8.546 5.545 3.040 1.00 95.00 188 ASN A C 1
ATOM 1493 O O . ASN A 1 188 ? -7.336 5.495 3.287 1.00 95.00 188 ASN A O 1
ATOM 1497 N N . PHE A 1 189 ? -9.061 5.065 1.914 1.00 93.62 189 PHE A N 1
ATOM 1498 C CA . PHE A 1 189 ? -8.263 4.448 0.855 1.00 93.62 189 PHE A CA 1
ATOM 1499 C C . PHE A 1 189 ? -8.857 4.764 -0.515 1.00 93.62 189 PHE A C 1
ATOM 1501 O O . PHE A 1 189 ? -10.037 5.079 -0.637 1.00 93.62 189 PHE A O 1
ATOM 1508 N N . ILE A 1 190 ? -8.016 4.718 -1.546 1.00 90.75 190 ILE A N 1
ATOM 1509 C CA . ILE A 1 190 ? -8.451 4.944 -2.925 1.00 90.75 190 ILE A CA 1
ATOM 1510 C C . ILE A 1 190 ? -8.642 3.593 -3.600 1.00 90.75 190 ILE A C 1
ATOM 1512 O O . ILE A 1 190 ? -7.718 2.778 -3.614 1.00 90.75 190 ILE A O 1
ATOM 1516 N N . TYR A 1 191 ? -9.809 3.393 -4.199 1.00 88.62 191 TYR A N 1
ATOM 1517 C CA . TYR A 1 191 ? -10.126 2.237 -5.026 1.00 88.62 191 TYR A CA 1
ATOM 1518 C C . TYR A 1 191 ? -10.806 2.717 -6.311 1.00 88.62 191 TYR A C 1
ATOM 1520 O O . TYR A 1 191 ? -11.650 3.599 -6.266 1.00 88.62 191 TYR A O 1
ATOM 1528 N N . GLN A 1 192 ? -10.359 2.226 -7.471 1.00 86.62 192 GLN A N 1
ATOM 1529 C CA . GLN A 1 192 ? -10.861 2.640 -8.795 1.00 86.62 192 GLN A CA 1
ATOM 1530 C C . GLN A 1 192 ? -10.996 4.168 -9.004 1.00 86.62 192 GLN A C 1
ATOM 1532 O O . GLN A 1 192 ? -11.921 4.646 -9.645 1.00 86.62 192 GLN A O 1
ATOM 1537 N N . LYS A 1 193 ? -10.009 4.942 -8.522 1.00 86.75 193 LYS A N 1
ATOM 1538 C CA . LYS A 1 193 ? -9.962 6.426 -8.555 1.00 86.75 193 LYS A CA 1
ATOM 1539 C C . LYS A 1 193 ? -10.983 7.135 -7.657 1.00 86.75 193 LYS A C 1
ATOM 1541 O O . LYS A 1 193 ? -10.996 8.364 -7.639 1.00 86.75 193 LYS A O 1
ATOM 1546 N N . GLU A 1 194 ? -11.737 6.397 -6.859 1.00 90.12 194 GLU A N 1
ATOM 1547 C CA . GLU A 1 194 ? -12.653 6.940 -5.865 1.00 90.12 194 GLU A CA 1
ATOM 1548 C C . GLU A 1 194 ? -12.075 6.805 -4.460 1.00 90.12 194 GLU A C 1
ATOM 1550 O O . GLU A 1 194 ? -11.307 5.887 -4.157 1.00 90.12 194 GLU A O 1
ATOM 1555 N N . LEU A 1 195 ? -12.392 7.776 -3.605 1.00 90.69 195 LEU A N 1
ATOM 1556 C CA . LEU A 1 195 ? -11.944 7.804 -2.220 1.00 90.69 195 LEU A CA 1
ATOM 1557 C C . LEU A 1 195 ? -13.039 7.220 -1.330 1.00 90.69 195 LEU A C 1
ATOM 1559 O O . LEU A 1 195 ? -14.113 7.803 -1.215 1.00 90.69 195 LEU A O 1
ATOM 1563 N N . PHE A 1 196 ? -12.723 6.120 -0.658 1.00 92.88 196 PHE A N 1
ATOM 1564 C CA . PHE A 1 196 ? -13.612 5.456 0.286 1.00 92.88 196 PHE A CA 1
ATOM 1565 C C . PHE A 1 196 ? -13.303 5.879 1.719 1.00 92.88 196 PHE A C 1
ATOM 1567 O O . PHE A 1 196 ? -12.150 6.169 2.056 1.00 92.88 196 PHE A O 1
ATOM 1574 N N . PHE A 1 197 ? -14.345 5.881 2.550 1.00 93.69 197 PHE A N 1
ATOM 1575 C CA . PHE A 1 197 ? -14.309 6.208 3.972 1.00 93.69 197 PHE A CA 1
ATOM 1576 C C . PHE A 1 197 ? -14.968 5.066 4.741 1.00 93.69 197 PHE A C 1
ATOM 1578 O O . PHE A 1 197 ? -16.129 4.746 4.497 1.00 93.69 197 PHE A O 1
ATOM 1585 N N . LEU A 1 198 ? -14.228 4.440 5.649 1.00 94.88 198 LEU A N 1
ATOM 1586 C CA . LEU A 1 198 ? -14.672 3.258 6.375 1.00 94.88 198 LEU A CA 1
ATOM 1587 C C . LEU A 1 198 ? -14.328 3.401 7.861 1.00 94.88 198 LEU A C 1
ATOM 1589 O O . LEU A 1 198 ? -13.142 3.468 8.192 1.00 94.88 198 LEU A O 1
ATOM 1593 N N . PRO A 1 199 ? -15.303 3.420 8.787 1.00 95.88 199 PRO A N 1
ATOM 1594 C CA . PRO A 1 199 ? -14.986 3.373 10.209 1.00 95.88 199 PRO A CA 1
ATOM 1595 C C . PRO A 1 199 ? -14.183 2.106 10.529 1.00 95.88 199 PRO A C 1
ATOM 1597 O O . PRO A 1 199 ? -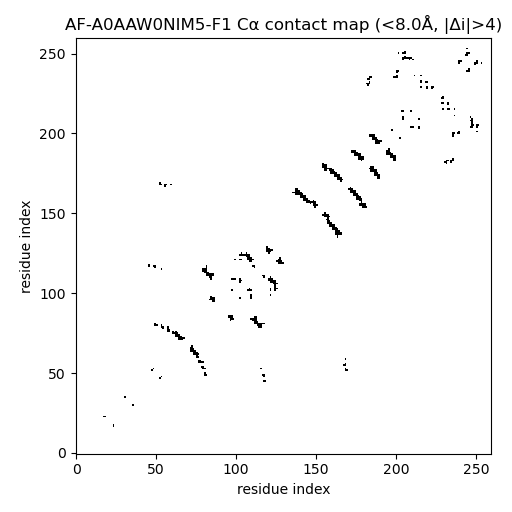14.539 1.009 10.093 1.00 95.88 199 PRO A O 1
ATOM 1600 N N . ILE A 1 200 ? -13.086 2.242 11.280 1.00 95.75 200 ILE A N 1
ATOM 1601 C CA . ILE A 1 200 ? -12.102 1.157 11.435 1.00 95.75 200 ILE A CA 1
ATOM 1602 C C . ILE A 1 200 ? -12.694 -0.113 12.062 1.00 95.75 200 ILE A C 1
ATOM 1604 O O . ILE A 1 200 ? -12.227 -1.210 11.767 1.00 95.75 200 ILE A O 1
ATOM 1608 N N . GLY A 1 201 ? -13.742 0.021 12.884 1.00 95.44 201 GLY A N 1
ATOM 1609 C CA . GLY A 1 201 ? -14.430 -1.109 13.509 1.00 95.44 201 GLY A CA 1
ATOM 1610 C C . GLY A 1 201 ? -14.950 -2.123 12.485 1.00 95.44 201 GLY A C 1
ATOM 1611 O O . GLY A 1 201 ? -14.777 -3.325 12.681 1.00 95.44 201 GLY A O 1
ATOM 1612 N N . PHE A 1 202 ? -15.495 -1.653 11.355 1.00 96.06 202 PHE A N 1
ATOM 1613 C CA . PHE A 1 202 ? -15.941 -2.528 10.266 1.00 96.06 202 PHE A CA 1
ATOM 1614 C C . PHE A 1 202 ? -14.770 -3.278 9.637 1.00 96.06 202 PHE A C 1
ATOM 1616 O O . PHE A 1 202 ? -14.857 -4.482 9.430 1.00 96.06 202 PHE A O 1
ATOM 1623 N N . ALA A 1 203 ? -13.650 -2.597 9.373 1.00 95.19 203 ALA A N 1
ATOM 1624 C CA . ALA A 1 203 ? -12.470 -3.246 8.808 1.00 95.19 203 ALA A CA 1
ATOM 1625 C C . ALA A 1 203 ? -11.915 -4.329 9.749 1.00 95.19 203 ALA A C 1
ATOM 1627 O O . ALA A 1 203 ? -11.591 -5.423 9.298 1.00 95.19 203 ALA A O 1
ATOM 1628 N N . LEU A 1 204 ? -11.851 -4.056 11.056 1.00 94.75 204 LEU A N 1
ATOM 1629 C CA . LEU A 1 204 ? -11.378 -5.021 12.051 1.00 94.75 204 LEU A CA 1
ATOM 1630 C C . LEU A 1 204 ? -12.274 -6.263 12.102 1.00 94.75 204 LEU A C 1
ATOM 1632 O O . LEU A 1 204 ? -11.775 -7.372 11.931 1.00 94.75 204 LEU A O 1
ATOM 1636 N N . LYS A 1 205 ? -13.594 -6.088 12.252 1.00 94.81 205 LYS A N 1
ATOM 1637 C CA . LYS A 1 205 ? -14.548 -7.211 12.256 1.00 94.81 205 LYS A CA 1
ATOM 1638 C C . LYS A 1 205 ? -14.617 -7.957 10.921 1.00 94.81 205 LYS A C 1
ATOM 1640 O O . LYS A 1 205 ? -14.901 -9.148 10.917 1.00 94.81 205 LYS A O 1
ATOM 1645 N N . ALA A 1 206 ? -14.376 -7.286 9.794 1.00 95.00 206 ALA A N 1
ATOM 1646 C CA . ALA A 1 206 ? -14.341 -7.932 8.482 1.00 95.00 206 ALA A CA 1
ATOM 1647 C C . ALA A 1 206 ? -13.103 -8.825 8.317 1.00 95.00 206 ALA A C 1
ATOM 1649 O O . ALA A 1 206 ? -13.198 -9.915 7.755 1.00 95.00 206 ALA A O 1
ATOM 1650 N N . LEU A 1 207 ? -11.940 -8.367 8.796 1.00 93.81 207 LEU A N 1
ATOM 1651 C CA . LEU A 1 207 ? -10.654 -9.038 8.587 1.00 93.81 207 LEU A CA 1
ATOM 1652 C C . LEU A 1 207 ? -10.413 -10.209 9.543 1.00 93.81 207 LEU A C 1
ATOM 1654 O O . LEU A 1 207 ? -9.710 -11.149 9.175 1.00 93.81 207 LEU A O 1
ATOM 1658 N N . VAL A 1 208 ? -10.975 -10.169 10.754 1.00 90.88 208 VAL A N 1
ATOM 1659 C CA . VAL A 1 208 ? -10.822 -11.238 11.749 1.00 90.88 208 VAL A CA 1
ATOM 1660 C C . VAL A 1 208 ? -12.172 -11.688 12.297 1.00 90.88 208 VAL A C 1
ATOM 1662 O O . VAL A 1 208 ? -13.018 -10.870 12.648 1.00 90.88 208 VAL A O 1
ATOM 1665 N N . ASN A 1 209 ? -12.363 -13.004 12.428 1.00 92.19 209 ASN A N 1
ATOM 1666 C CA . ASN A 1 209 ? -13.573 -13.585 13.018 1.00 92.19 209 ASN A CA 1
ATOM 1667 C C . ASN A 1 209 ? -13.526 -13.543 14.556 1.00 92.19 209 ASN A C 1
ATOM 1669 O O . ASN A 1 209 ? -13.498 -14.580 15.220 1.00 92.19 209 ASN A O 1
ATOM 1673 N N . PHE A 1 210 ? -13.412 -12.341 15.117 1.00 93.75 210 PHE A N 1
ATOM 1674 C CA . PHE A 1 210 ? -13.331 -12.102 16.557 1.00 93.75 210 PHE A CA 1
ATOM 1675 C C . PHE A 1 210 ? -14.626 -11.470 17.072 1.00 93.75 210 PHE A C 1
ATOM 1677 O O . PHE A 1 210 ? -15.277 -10.685 16.384 1.00 93.75 210 PHE A O 1
ATOM 1684 N N . SER A 1 211 ? -14.979 -11.789 18.317 1.00 93.50 211 SER A N 1
ATOM 1685 C CA . SER A 1 211 ? -16.010 -11.058 19.058 1.00 93.50 211 SER A CA 1
ATOM 1686 C C . SER A 1 211 ? -15.546 -9.637 19.396 1.00 93.50 211 SER A C 1
ATOM 1688 O O . SER A 1 211 ? -14.345 -9.374 19.492 1.00 93.50 211 SER A O 1
ATOM 1690 N N . ASP A 1 212 ? -16.492 -8.730 19.660 1.00 94.38 212 ASP A N 1
ATOM 1691 C CA . ASP A 1 212 ? -16.181 -7.362 20.106 1.00 94.38 212 ASP A CA 1
ATOM 1692 C C . ASP A 1 212 ? -15.260 -7.345 21.327 1.00 94.38 212 ASP A C 1
ATOM 1694 O O . ASP A 1 212 ? -14.325 -6.552 21.393 1.00 94.38 212 ASP A O 1
ATOM 1698 N N . TYR A 1 213 ? -15.471 -8.270 22.266 1.00 95.00 213 TYR A N 1
ATOM 1699 C CA . TYR A 1 213 ? -14.630 -8.398 23.450 1.00 95.00 213 TYR A CA 1
ATOM 1700 C C . TYR A 1 213 ? -13.181 -8.757 23.103 1.00 95.00 213 TYR A C 1
ATOM 1702 O O . TYR A 1 213 ? -12.257 -8.152 23.639 1.00 95.00 213 TYR A O 1
ATOM 1710 N N . GLN A 1 214 ? -12.967 -9.695 22.178 1.00 96.06 214 GLN A N 1
ATOM 1711 C CA . GLN A 1 214 ? -11.619 -10.068 21.740 1.00 96.06 214 GLN A CA 1
ATOM 1712 C C . GLN A 1 214 ? -10.927 -8.906 21.023 1.00 96.06 214 GLN A C 1
ATOM 1714 O O . GLN A 1 214 ? -9.773 -8.614 21.321 1.00 96.06 214 GLN A O 1
ATOM 1719 N N . ILE A 1 215 ? -11.630 -8.200 20.129 1.00 95.44 215 ILE A N 1
ATOM 1720 C CA . ILE A 1 215 ? -11.075 -7.016 19.454 1.00 95.44 215 ILE A CA 1
ATOM 1721 C C . ILE A 1 215 ? -10.721 -5.935 20.484 1.00 95.44 215 ILE A C 1
ATOM 1723 O O . ILE A 1 215 ? -9.633 -5.363 20.429 1.00 95.44 215 ILE A O 1
ATOM 1727 N N . PHE A 1 216 ? -11.605 -5.686 21.452 1.00 96.69 216 PHE A N 1
ATOM 1728 C CA . PHE A 1 216 ? -11.365 -4.736 22.534 1.00 96.69 216 PHE A CA 1
ATOM 1729 C C . PHE A 1 216 ? -10.115 -5.099 23.342 1.00 96.69 216 PHE A C 1
ATOM 1731 O O . PHE A 1 216 ? -9.251 -4.249 23.552 1.00 96.69 216 PHE A O 1
ATOM 1738 N N . GLN A 1 217 ? -9.997 -6.360 23.768 1.00 96.62 217 GLN A N 1
ATOM 1739 C CA . GLN A 1 217 ? -8.842 -6.832 24.525 1.00 96.62 217 GLN A CA 1
ATOM 1740 C C . GLN A 1 217 ? -7.543 -6.665 23.743 1.00 96.62 217 GLN A C 1
ATOM 1742 O O . GLN A 1 217 ? -6.574 -6.174 24.309 1.00 96.62 217 GLN A O 1
ATOM 1747 N N . GLU A 1 218 ? -7.516 -7.033 22.459 1.00 95.88 218 GLU A N 1
ATOM 1748 C CA . GLU A 1 218 ? -6.316 -6.896 21.629 1.00 95.88 218 GLU A CA 1
ATOM 1749 C C . GLU A 1 218 ? -5.887 -5.437 21.455 1.00 95.88 218 GLU A C 1
ATOM 1751 O O . GLU A 1 218 ? -4.698 -5.139 21.550 1.00 95.88 218 GLU A O 1
ATOM 1756 N N . LEU A 1 219 ? -6.834 -4.519 21.245 1.00 94.94 219 LEU A N 1
ATOM 1757 C CA . LEU A 1 219 ? -6.514 -3.105 21.052 1.00 94.94 219 LEU A CA 1
ATOM 1758 C C . LEU A 1 219 ? -6.032 -2.424 22.336 1.00 94.94 219 LEU A C 1
ATOM 1760 O O . LEU A 1 219 ? -5.168 -1.558 22.275 1.00 94.94 219 LEU A O 1
ATOM 1764 N N . VAL A 1 220 ? -6.573 -2.801 23.496 1.00 96.69 220 VAL A N 1
ATOM 1765 C CA . VAL A 1 220 ? -6.263 -2.158 24.786 1.00 96.69 220 VAL A CA 1
ATOM 1766 C C . VAL A 1 220 ? -4.929 -2.625 25.385 1.00 96.69 220 VAL A C 1
ATOM 1768 O O . VAL A 1 220 ? -4.440 -1.992 26.322 1.00 96.69 220 VAL A O 1
ATOM 1771 N N . LYS A 1 221 ? -4.300 -3.676 24.841 1.00 95.38 221 LYS A N 1
ATOM 1772 C CA . LYS A 1 221 ? -2.996 -4.173 25.312 1.00 95.38 221 LYS A CA 1
ATOM 1773 C C . LYS A 1 221 ? -1.940 -3.063 25.367 1.00 95.38 221 LYS A C 1
ATOM 1775 O O . LYS A 1 221 ? -1.690 -2.379 24.376 1.00 95.38 221 LYS A O 1
ATOM 1780 N N . GLY A 1 222 ? -1.294 -2.908 26.522 1.00 95.06 222 GLY A N 1
ATOM 1781 C CA . GLY A 1 222 ? -0.308 -1.856 26.801 1.00 95.06 222 GLY A CA 1
ATOM 1782 C C . GLY A 1 222 ? -0.905 -0.492 27.179 1.00 95.06 222 GLY A C 1
ATOM 1783 O O . GLY A 1 222 ? -0.161 0.439 27.493 1.00 95.06 222 GLY A O 1
ATOM 1784 N N . HIS A 1 223 ? -2.233 -0.361 27.160 1.00 94.88 223 HIS A N 1
ATOM 1785 C CA . HIS A 1 223 ? -2.986 0.839 27.529 1.00 94.88 223 HIS A CA 1
ATOM 1786 C C . HIS A 1 223 ? -4.149 0.521 28.486 1.00 94.88 223 HIS A C 1
ATOM 1788 O O . HIS A 1 223 ? -5.161 1.226 28.518 1.00 94.88 223 HIS A O 1
ATOM 1794 N N . GLU A 1 224 ? -3.998 -0.518 29.307 1.00 94.88 224 GLU A N 1
ATOM 1795 C CA . GLU A 1 224 ? -5.022 -1.036 30.214 1.00 94.88 224 GLU A CA 1
ATOM 1796 C C . GLU A 1 224 ? -5.417 -0.037 31.307 1.00 94.88 224 GLU A C 1
ATOM 1798 O O . GLU A 1 224 ? -6.535 -0.089 31.801 1.00 94.88 224 GLU A O 1
ATOM 1803 N N . GLU A 1 225 ? -4.567 0.921 31.656 1.00 95.50 225 GLU A N 1
ATOM 1804 C CA . GLU A 1 225 ? -4.896 1.934 32.671 1.00 95.50 225 GLU A CA 1
ATOM 1805 C C . GLU A 1 225 ? -5.586 3.173 32.071 1.00 95.50 225 GLU A C 1
ATOM 1807 O O . GLU A 1 225 ? -6.137 4.014 32.783 1.00 95.50 225 GLU A O 1
ATOM 1812 N N . SER A 1 226 ? -5.604 3.299 30.740 1.00 96.38 226 SER A N 1
ATOM 1813 C CA . SER A 1 226 ? -6.158 4.472 30.066 1.00 96.38 226 SER A CA 1
ATOM 1814 C C . SER A 1 226 ? -7.667 4.342 29.867 1.00 96.38 226 SER A C 1
ATOM 1816 O O . SER A 1 226 ? -8.143 3.761 28.890 1.00 96.38 226 SER A O 1
ATOM 1818 N N . SER A 1 227 ? -8.438 4.943 30.779 1.00 96.31 227 SER A N 1
ATOM 1819 C CA . SER A 1 227 ? -9.901 5.058 30.646 1.00 96.31 227 SER A CA 1
ATOM 1820 C C . SER A 1 227 ? -10.305 5.734 29.328 1.00 96.31 227 SER A C 1
ATOM 1822 O O . SER A 1 227 ? -11.217 5.277 28.639 1.00 96.31 227 SER A O 1
ATOM 1824 N N . PHE A 1 228 ? -9.557 6.766 28.920 1.00 95.56 228 PHE A N 1
ATOM 1825 C CA . PHE A 1 228 ? -9.769 7.457 27.650 1.00 95.56 228 PHE A CA 1
ATOM 1826 C C . PHE A 1 228 ? -9.612 6.516 26.448 1.00 95.56 228 PHE A C 1
ATOM 1828 O O . PHE A 1 228 ? -10.515 6.421 25.620 1.00 95.56 228 PHE A O 1
ATOM 1835 N N . TYR A 1 229 ? -8.503 5.771 26.378 1.00 95.56 229 TYR A N 1
ATOM 1836 C CA . TYR A 1 229 ? -8.241 4.854 25.266 1.00 95.56 229 TYR A CA 1
ATOM 1837 C C . TYR A 1 229 ? -9.292 3.741 25.196 1.00 95.56 229 TYR A C 1
ATOM 1839 O O . TYR A 1 229 ? -9.833 3.467 24.125 1.00 95.56 229 TYR A O 1
ATOM 1847 N N . LYS A 1 230 ? -9.653 3.159 26.348 1.00 96.94 230 LYS A N 1
ATOM 1848 C CA . LYS A 1 230 ? -10.742 2.177 26.442 1.00 96.94 230 LYS A CA 1
ATOM 1849 C C . LYS A 1 230 ? -12.061 2.739 25.917 1.00 96.94 230 LYS A C 1
ATOM 1851 O O . LYS A 1 230 ? -12.738 2.058 25.156 1.00 96.94 230 LYS A O 1
ATOM 1856 N N . SER A 1 231 ? -12.407 3.977 26.275 1.00 96.94 231 SER A N 1
ATOM 1857 C CA . SER A 1 231 ? -13.624 4.631 25.783 1.00 96.94 231 SER A CA 1
ATOM 1858 C C . SER A 1 231 ? -13.617 4.783 24.261 1.00 96.94 231 SER A C 1
ATOM 1860 O O . SER A 1 231 ? -14.627 4.497 23.626 1.00 96.94 231 SER A O 1
ATOM 1862 N N . CYS A 1 232 ? -12.488 5.180 23.664 1.00 97.06 232 CYS A N 1
ATOM 1863 C CA . CYS A 1 232 ? -12.348 5.281 22.209 1.00 97.06 232 CYS A CA 1
ATOM 1864 C C . CYS A 1 232 ? -12.554 3.928 21.515 1.00 97.06 232 CYS A C 1
ATOM 1866 O O . CYS A 1 232 ? -13.277 3.842 20.524 1.00 97.06 232 CYS A O 1
ATOM 1868 N N . VAL A 1 233 ? -11.944 2.860 22.041 1.00 96.75 233 VAL A N 1
ATOM 1869 C CA . VAL A 1 233 ? -12.098 1.508 21.483 1.00 96.75 233 VAL A CA 1
ATOM 1870 C C . VAL A 1 233 ? -13.545 1.029 21.589 1.00 96.75 233 VAL A C 1
ATOM 1872 O O . VAL A 1 233 ? -14.093 0.541 20.601 1.00 96.75 233 VAL A O 1
ATOM 1875 N N . SER A 1 234 ? -14.186 1.221 22.745 1.00 95.94 234 SER A N 1
ATOM 1876 C CA . SER A 1 234 ? -15.601 0.889 22.934 1.00 95.94 234 SER A CA 1
ATOM 1877 C C . SER A 1 234 ? -16.504 1.628 21.948 1.00 95.94 234 SER A C 1
ATOM 1879 O O . SER A 1 234 ? -17.387 1.010 21.360 1.00 95.94 234 SER A O 1
ATOM 1881 N N . GLU A 1 235 ? -16.263 2.922 21.719 1.00 96.44 235 GLU A N 1
ATOM 1882 C CA . GLU A 1 235 ? -17.049 3.726 20.778 1.00 96.44 235 GLU A CA 1
ATOM 1883 C C . GLU A 1 235 ? -16.902 3.224 19.333 1.00 96.44 235 GLU A C 1
ATOM 1885 O O . GLU A 1 235 ? -17.888 3.088 18.611 1.00 96.44 235 GLU A O 1
ATOM 1890 N N . MET A 1 236 ? -15.685 2.854 18.914 1.00 96.50 236 MET A N 1
ATOM 1891 C CA . MET 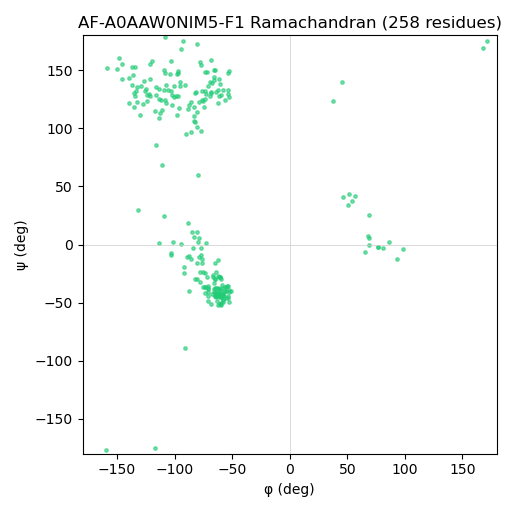A 1 236 ? -15.453 2.293 17.577 1.00 96.50 236 MET A CA 1
ATOM 1892 C C . MET A 1 236 ? -16.195 0.971 17.345 1.00 96.50 236 MET A C 1
ATOM 1894 O O . MET A 1 236 ? -16.668 0.730 16.235 1.00 96.50 236 MET A O 1
ATOM 1898 N N . LEU A 1 237 ? -16.292 0.115 18.366 1.00 95.62 237 LEU A N 1
ATOM 1899 C CA . LEU A 1 237 ? -17.032 -1.149 18.281 1.00 95.62 237 LEU A CA 1
ATOM 1900 C C . LEU A 1 237 ? -18.544 -0.924 18.342 1.00 95.62 237 LEU A C 1
ATOM 1902 O O . LEU A 1 237 ? -19.294 -1.583 17.620 1.00 95.62 237 LEU A O 1
ATOM 1906 N N . ARG A 1 238 ? -18.989 0.045 19.149 1.00 95.25 238 ARG A N 1
ATOM 1907 C CA . ARG A 1 238 ? -20.396 0.428 19.266 1.00 95.25 238 ARG A CA 1
ATOM 1908 C C . ARG A 1 238 ? -20.981 0.877 17.930 1.00 95.25 238 ARG A C 1
ATOM 1910 O O . ARG A 1 238 ? -22.055 0.407 17.585 1.00 95.25 238 ARG A O 1
ATOM 1917 N N . ILE A 1 239 ? -20.248 1.674 17.148 1.00 94.81 239 ILE A N 1
ATOM 1918 C CA . ILE A 1 239 ? -20.673 2.099 15.799 1.00 94.81 239 ILE A CA 1
ATOM 1919 C C . ILE A 1 239 ? -21.054 0.902 14.917 1.00 94.81 239 ILE A C 1
ATOM 1921 O O . ILE A 1 239 ? -22.040 0.953 14.190 1.00 94.81 239 ILE A O 1
ATOM 1925 N N . VAL A 1 240 ? -20.293 -0.192 14.982 1.00 94.75 240 VAL A N 1
ATOM 1926 C CA . VAL A 1 240 ? -20.572 -1.390 14.174 1.00 94.75 240 VAL A CA 1
ATOM 1927 C C . VAL A 1 240 ? -21.824 -2.117 14.674 1.00 94.75 240 VAL A C 1
ATOM 1929 O O . VAL A 1 240 ? -22.603 -2.649 13.883 1.00 94.75 240 VAL A O 1
ATOM 1932 N N . SER A 1 241 ? -22.020 -2.146 15.991 1.00 92.06 241 SER A N 1
ATOM 1933 C CA . SER A 1 241 ? -23.189 -2.763 16.621 1.00 92.06 241 SER A CA 1
ATOM 1934 C C . SER A 1 241 ? -24.475 -1.967 16.385 1.00 92.06 241 SER A C 1
ATOM 1936 O O . SER A 1 241 ? -25.510 -2.579 16.129 1.00 92.06 241 SER A O 1
ATOM 1938 N N . ASP A 1 242 ? -24.407 -0.634 16.406 1.00 94.88 242 ASP A N 1
ATOM 1939 C CA . ASP A 1 242 ? -25.542 0.261 16.138 1.00 94.88 242 ASP A CA 1
ATOM 1940 C C . ASP A 1 242 ? -26.034 0.129 14.681 1.00 94.88 242 ASP A C 1
ATOM 1942 O O . ASP A 1 242 ? -27.230 0.219 14.419 1.00 94.88 242 ASP A O 1
ATOM 1946 N N . GLU A 1 243 ? -25.136 -0.203 13.748 1.00 93.75 243 GLU A N 1
ATOM 1947 C CA . GLU A 1 243 ? -25.446 -0.543 12.347 1.00 93.75 243 GLU A CA 1
ATOM 1948 C C . GLU A 1 243 ? -25.921 -2.002 12.162 1.00 93.75 243 GLU A C 1
ATOM 1950 O O . GLU A 1 243 ? -26.000 -2.516 11.045 1.00 93.75 243 GLU A O 1
ATOM 1955 N N . GLY A 1 244 ? -26.221 -2.719 13.251 1.00 93.25 244 GLY A N 1
ATOM 1956 C CA . GLY A 1 244 ? -26.787 -4.068 13.196 1.00 93.25 244 GLY A CA 1
ATOM 1957 C C . GLY A 1 244 ? -25.824 -5.135 12.666 1.00 93.25 244 GLY A C 1
ATOM 1958 O O . GLY A 1 244 ? -26.270 -6.165 12.153 1.00 93.25 244 GLY A O 1
ATOM 1959 N N . CYS A 1 245 ? -24.510 -4.922 12.800 1.00 93.19 245 CYS A N 1
ATOM 1960 C CA . CYS A 1 245 ? -23.471 -5.806 12.267 1.00 93.19 245 CYS A CA 1
ATOM 1961 C C . CYS A 1 245 ? -22.680 -6.549 13.375 1.00 93.19 245 CYS A C 1
ATOM 1963 O O . CYS A 1 245 ? -21.490 -6.296 13.585 1.00 93.19 245 CYS A O 1
ATOM 1965 N N . PRO A 1 246 ? -23.294 -7.499 14.112 1.00 88.12 246 PRO A N 1
ATOM 1966 C CA . PRO A 1 246 ? -22.640 -8.152 15.250 1.00 88.12 246 PRO A CA 1
ATOM 1967 C C . PRO A 1 246 ? -21.582 -9.193 14.849 1.00 88.12 246 PRO A C 1
ATOM 1969 O O . PRO A 1 246 ? -20.691 -9.487 15.641 1.00 88.12 246 PRO A O 1
ATOM 1972 N N . THR A 1 247 ? -21.666 -9.761 13.643 1.00 91.88 247 THR A N 1
ATOM 1973 C CA . THR A 1 247 ? -20.795 -10.855 13.180 1.00 91.88 247 THR A CA 1
ATOM 1974 C C . THR A 1 247 ? -19.998 -10.461 11.943 1.00 91.88 247 THR A C 1
ATOM 1976 O O . THR A 1 247 ? -20.417 -9.590 11.179 1.00 91.88 247 THR A O 1
ATOM 1979 N N . GLN A 1 248 ? -18.880 -11.156 11.701 1.00 95.31 248 GLN A N 1
ATOM 19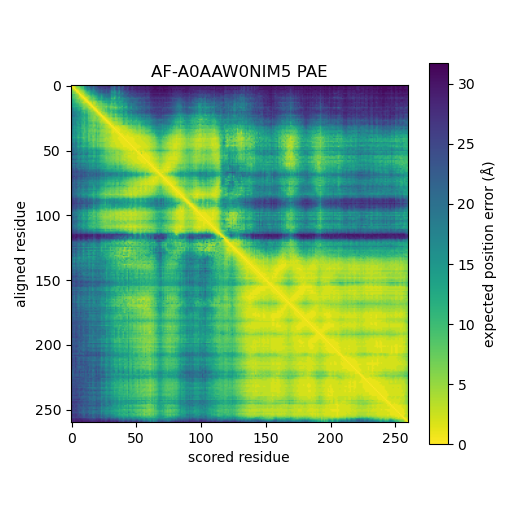80 C CA . GLN A 1 248 ? -18.071 -10.974 10.491 1.00 95.31 248 GLN A CA 1
ATOM 1981 C C . GLN A 1 248 ? -18.917 -11.118 9.218 1.00 95.31 248 GLN A C 1
ATOM 1983 O O . GLN A 1 248 ? -18.815 -10.282 8.330 1.00 95.31 248 GLN A O 1
ATOM 1988 N N . SER A 1 249 ? -19.796 -12.126 9.149 1.00 94.25 249 SER A N 1
ATOM 1989 C CA . SER A 1 249 ? -20.683 -12.325 7.992 1.00 94.25 249 SER A CA 1
ATOM 1990 C C . SER A 1 249 ? -21.557 -11.101 7.731 1.00 94.25 249 SER A C 1
ATOM 1992 O O . SER A 1 249 ? -21.591 -10.614 6.611 1.00 94.25 249 SER A O 1
ATOM 1994 N N . LYS A 1 250 ? -22.205 -10.554 8.769 1.00 94.31 250 LYS A N 1
ATOM 1995 C CA . LYS A 1 250 ? -23.063 -9.370 8.626 1.00 94.31 250 LYS A CA 1
ATOM 1996 C C . LYS A 1 250 ? -22.282 -8.130 8.208 1.00 94.31 250 LYS A C 1
ATOM 1998 O O . LYS A 1 250 ? -22.770 -7.354 7.398 1.00 94.31 250 LYS A O 1
ATOM 2003 N N . VAL A 1 251 ? -21.065 -7.966 8.725 1.00 95.31 251 VAL A N 1
ATOM 2004 C CA . VAL A 1 251 ? -20.162 -6.893 8.295 1.00 95.31 251 VAL A CA 1
ATOM 2005 C C . VAL A 1 251 ? -19.776 -7.053 6.821 1.00 95.31 251 VAL A C 1
ATOM 2007 O O . VAL A 1 251 ? -19.787 -6.070 6.088 1.00 95.31 251 VAL A O 1
ATOM 2010 N N . LEU A 1 252 ? -19.445 -8.266 6.368 1.00 94.81 252 LEU A N 1
ATOM 2011 C CA . LEU A 1 252 ? -19.101 -8.525 4.966 1.00 94.81 252 LEU A CA 1
ATOM 2012 C C . LEU A 1 252 ? -20.291 -8.270 4.032 1.00 94.81 252 LEU A C 1
ATOM 2014 O O . LEU A 1 252 ? -20.101 -7.630 3.000 1.00 94.81 252 LEU A O 1
ATOM 2018 N N . ASP A 1 253 ? -21.499 -8.684 4.424 1.00 93.88 253 ASP A N 1
ATOM 2019 C CA . ASP A 1 253 ? -22.738 -8.396 3.689 1.00 93.88 253 ASP A CA 1
ATOM 2020 C C . ASP A 1 253 ? -22.966 -6.876 3.584 1.00 93.88 253 ASP A C 1
ATOM 2022 O O . ASP A 1 253 ? -23.120 -6.339 2.488 1.00 93.88 253 ASP A O 1
ATOM 2026 N N . TYR A 1 254 ? -22.876 -6.161 4.714 1.00 93.56 254 TYR A N 1
ATOM 2027 C CA . TYR A 1 254 ? -23.030 -4.702 4.793 1.00 93.56 254 TYR A CA 1
ATOM 2028 C C . TYR A 1 254 ? -22.045 -3.948 3.889 1.00 93.56 254 TYR A C 1
ATOM 2030 O O . TYR A 1 254 ? -22.401 -2.937 3.273 1.00 93.56 254 TYR A O 1
ATOM 2038 N N . LEU A 1 255 ? -20.791 -4.415 3.829 1.00 92.81 255 LEU A N 1
ATOM 2039 C CA . LEU A 1 255 ? -19.772 -3.844 2.951 1.00 92.81 255 LEU A CA 1
ATOM 2040 C C . LEU A 1 255 ? -20.072 -4.169 1.487 1.00 92.81 255 LEU A C 1
ATOM 2042 O O . LEU A 1 255 ? -19.996 -3.271 0.651 1.00 92.81 255 LEU A O 1
ATOM 2046 N N . GLY A 1 256 ? -20.452 -5.411 1.178 1.00 90.56 256 GLY A N 1
ATOM 2047 C CA . GLY A 1 256 ? -20.789 -5.855 -0.175 1.00 90.56 256 GLY A CA 1
ATOM 2048 C C . GLY A 1 256 ? -21.944 -5.066 -0.793 1.00 90.56 256 GLY A C 1
ATOM 2049 O O . GLY A 1 256 ? -21.825 -4.612 -1.927 1.00 90.56 256 GLY A O 1
ATOM 2050 N N . GLU A 1 257 ? -23.006 -4.809 -0.026 1.00 89.00 257 GLU A N 1
ATOM 2051 C CA . GLU A 1 257 ? -24.167 -4.014 -0.465 1.00 89.00 257 GLU A CA 1
ATOM 2052 C C . GLU A 1 257 ? -23.810 -2.571 -0.857 1.00 89.00 257 GLU A C 1
ATOM 2054 O O . GLU A 1 257 ? -24.483 -1.972 -1.690 1.00 89.00 257 GLU A O 1
ATOM 2059 N N . ARG A 1 258 ? -22.746 -2.006 -0.272 1.00 78.31 258 ARG A N 1
ATOM 2060 C CA . ARG A 1 258 ? -22.281 -0.629 -0.524 1.00 78.31 258 ARG A CA 1
ATOM 2061 C C . ARG A 1 258 ? -21.080 -0.547 -1.469 1.00 78.31 258 ARG A C 1
ATOM 2063 O O . ARG A 1 258 ? -20.559 0.542 -1.693 1.00 78.31 258 ARG A O 1
ATOM 2070 N N . SER A 1 259 ? -20.621 -1.688 -1.983 1.00 63.09 259 SER A N 1
ATOM 2071 C CA . SER A 1 259 ? -19.472 -1.792 -2.893 1.00 63.09 259 SER A CA 1
ATOM 2072 C C . SER A 1 259 ? -19.865 -1.786 -4.379 1.00 63.09 259 SER A C 1
ATOM 2074 O O . SER A 1 259 ? -18.979 -1.941 -5.221 1.00 63.09 259 SER A O 1
ATOM 2076 N N . GLY A 1 260 ? -21.164 -1.676 -4.689 1.00 48.06 260 GLY A N 1
ATOM 2077 C CA . GLY A 1 260 ? -21.738 -1.723 -6.041 1.00 48.06 260 GLY A CA 1
ATOM 2078 C C . GLY A 1 260 ? -22.128 -0.364 -6.599 1.00 48.06 260 GLY A C 1
ATOM 2079 O O . GLY A 1 260 ? -22.601 0.482 -5.808 1.00 48.06 260 GLY A O 1
#

Nearest PDB structures (foldseek):
  7obb-assembly1_B  TM=9.070E-01  e=2.971E-26  Homo sapiens
  7ob9-assembly1_B  TM=9.110E-01  e=5.500E-26  Homo sapiens
  5lmx-assembly1_B  TM=8.755E-01  e=1.043E-13  Saccharomyces cerevisiae S288C
  5w66-assembly1_B  TM=8.875E-01  e=3.380E-13  Saccharomyces cerevisiae S288C
  5oa1-assembly1_B  TM=8.625E-01  e=6.948E-12  Saccharomyces cerevisiae S288C

Radius of gyration: 28.24 Å; Cα contacts (8 Å, |Δi|>4): 318; chains: 1; bounding box: 75×42×79 Å

Solvent-accessible surface area (backbone atoms only — not comparable to full-atom values): 15657 Å² total; per-residue (Å²): 135,83,75,68,77,81,64,75,84,63,77,95,61,93,72,62,64,82,77,68,66,80,54,75,91,62,81,65,98,66,78,62,62,74,66,51,58,76,47,38,69,62,51,54,54,45,53,42,42,50,53,63,30,37,48,41,43,41,71,67,54,78,60,53,73,51,75,55,97,90,41,81,46,75,50,68,68,90,77,55,47,63,41,76,32,52,63,64,91,89,63,96,65,97,65,56,73,57,53,66,70,56,22,44,77,67,46,33,56,56,58,49,54,65,42,68,84,85,80,73,39,32,56,68,38,41,84,45,75,87,78,88,74,93,69,81,61,68,73,43,81,40,80,45,78,40,75,74,42,35,77,76,44,90,57,38,34,36,42,31,37,40,30,36,43,58,52,96,52,66,53,72,45,58,37,33,39,35,38,30,74,88,49,35,46,39,34,32,40,65,56,97,92,40,81,47,81,39,55,43,39,50,56,52,34,51,76,39,95,57,54,71,67,56,52,48,53,64,68,36,62,97,43,80,84,39,64,66,59,49,51,24,52,51,51,33,49,44,58,33,48,76,70,72,30,84,44,37,67,47,34,46,52,59,50,55,74,69,71,114

InterPro domains:
  IPR007644 RNA polymerase, beta subunit, protrusion [PF04563] (38-114)
  IPR015712 DNA-directed RNA polymerase, subunit 2 [PTHR20856] (115-258)
  IPR037034 RNA polymerase Rpb2, domain 2 superfamily [G3DSA:3.90.1110.10] (139-259)

Organism: NCBI:txid88201

Foldseek 3Di:
DDPPVVPPPDPPDDDCCVVPVVCVPPDDPDDDVVVCVVCVVVVVVQVCCQPVLQAVVQVPDAWDWDDDPNDIDTHGRPDWHWAFQFDDPPDPDPDGHDDLVVCLVVQHWRATDIPDGGDQICHSSDGDDDDDDDDPDAADKDWFFQCCQPVPDPQWHSTWIWHFHADPSGDTKIWIWTQGNQLWTWIWIDDPNDIDTDTVLLVVQQVDFDFLVVQLVVQCVVVVVPPSNSSSSVVSNVVCVVVVNRGNVSSVVVVVVVVD

pLDDT: mean 83.24, std 13.06, range [41.06, 97.94]

Mean predicted aligned error: 11.84 Å

Secondary structure (DSSP, 8-state):
--GGGGSTTS-SS--THHHHSS-TTPPPSS--HHHHHHHHHHHHHHHHIIIIIHHHHHHHSPPEEEEETTEEEEE-----EEPPPBPPTT---S--B--HHHHHHTT------EES---SEEETTEEE-PPP---PPBT--EEEE-GGGGGGSTTEEEEEEEEEEE-TTS-EEEEEEEEETTS-EEEEEEETTEEEEEEHHHHHHHHS---HHHHHHHHHTT-TT-HHHHHHHHHHHHHHHHTT--SHHHHHHHHHHT--